Protein AF-A0A9X3PPE0-F1 (afdb_monomer)

Radius of gyration: 21.5 Å; Cα contacts (8 Å, |Δi|>4): 400; chains: 1; bounding box: 70×42×59 Å

pLDDT: mean 87.71, std 11.91, range [40.44, 98.19]

Secondary structure (DSSP, 8-state):
-HHHHH-SSHHHHHHHHHHHHHTTSEEEEE-TT-S-EEEEE-HHHHHHHHHHTTPPPPPHHHHHHHHHHHHH-TTHHHHHHHHHHHHHHHHHHHHHSSEEEEEEES-B-TTT--B-SEEEEEEETTS-EEEEEEEE--S-S-HHHHHHHHHHHHHHHHHTT-SSEEEEEEES-HHHHHHHHHHHHHHH--TT--S-PPP-EEEEEEEPPHHHHHT--GGGS--TTT---BEETT-SS-B-TTTHHHHHHHHHTPPP-----TTS--

Mean predicted aligned error: 6.46 Å

Sequence (266 aa):
MLEALFFPSAHAAAARLLTLYEMGILARWRNPTSRAYRYVLDWRGQYLHAMRTDEKPPTKANAAFKAQQQFLSAHRPHTEGINAFYCRLMRAARTRGDVEIDWVFEPYSAYSGMRSDANVTLTWTDGRRLHFWFEHDRGTETLQRLADKVKSYKTHVEYHHYEKAVLLIEVPTPGRLVNFLPLATEICDESHLRNTRLSKLTVAASAATEAERTFTRPETFPDLLDDQRWHVLGRELPVSFNELPAIAEEIANRPIVWDWDPEVDP

Structure (mmCIF, N/CA/C/O backbone):
data_AF-A0A9X3PPE0-F1
#
_entry.id   AF-A0A9X3PPE0-F1
#
loop_
_atom_site.group_PDB
_atom_site.id
_atom_site.type_symbol
_atom_site.label_atom_id
_atom_site.label_alt_id
_atom_site.label_comp_id
_atom_site.label_asym_id
_atom_site.label_entity_id
_atom_site.label_seq_id
_atom_site.pdbx_PDB_ins_code
_atom_site.Cartn_x
_atom_site.Cartn_y
_atom_site.Cartn_z
_atom_site.occupancy
_atom_site.B_iso_or_equiv
_atom_site.auth_seq_id
_atom_site.auth_comp_id
_atom_site.auth_asym_id
_atom_site.auth_atom_id
_atom_site.pdbx_PDB_model_num
ATOM 1 N N . MET A 1 1 ? -13.447 5.146 2.458 1.00 74.81 1 MET A N 1
ATOM 2 C CA . MET A 1 1 ? -12.494 4.019 2.350 1.00 74.81 1 MET A CA 1
ATOM 3 C C . MET A 1 1 ? -12.994 2.748 3.023 1.00 74.81 1 MET A C 1
ATOM 5 O O . MET A 1 1 ? -13.161 1.782 2.301 1.00 74.81 1 MET A O 1
ATOM 9 N N . LEU A 1 2 ? -13.334 2.728 4.325 1.00 77.31 2 LEU A N 1
ATOM 10 C CA . LEU A 1 2 ? -13.868 1.509 4.980 1.00 77.31 2 LEU A CA 1
ATOM 11 C C . LEU A 1 2 ? -15.092 0.896 4.277 1.00 77.31 2 LEU A C 1
ATOM 13 O O . LEU A 1 2 ? -15.224 -0.323 4.234 1.00 77.31 2 LEU A O 1
ATOM 17 N N . GLU A 1 3 ? -15.950 1.737 3.695 1.00 76.50 3 GLU A N 1
ATOM 18 C CA . GLU A 1 3 ? -17.038 1.320 2.803 1.00 76.50 3 GLU A CA 1
ATOM 19 C C . GLU A 1 3 ? -16.578 0.334 1.723 1.00 76.50 3 GLU A C 1
ATOM 21 O O . GLU A 1 3 ? -17.160 -0.736 1.577 1.00 76.50 3 GLU A O 1
ATOM 26 N N . ALA A 1 4 ? -15.512 0.684 1.002 1.00 67.31 4 ALA A N 1
ATOM 27 C CA . ALA A 1 4 ? -15.017 -0.072 -0.140 1.00 67.31 4 ALA A CA 1
ATOM 28 C C . ALA A 1 4 ? -14.519 -1.475 0.246 1.00 67.31 4 ALA A C 1
ATOM 30 O O . ALA A 1 4 ? -14.509 -2.364 -0.598 1.00 67.31 4 ALA A O 1
ATOM 31 N N . LEU A 1 5 ? -14.145 -1.671 1.515 1.00 75.06 5 LEU A N 1
ATOM 32 C CA . LEU A 1 5 ? -13.672 -2.946 2.044 1.00 75.06 5 LEU A CA 1
ATOM 33 C C . LEU A 1 5 ? -14.824 -3.858 2.467 1.00 75.06 5 LEU A C 1
ATOM 35 O O . LEU A 1 5 ? -14.995 -4.955 1.940 1.00 75.06 5 LEU A O 1
ATOM 39 N N . PHE A 1 6 ? -15.618 -3.405 3.434 1.00 78.25 6 PHE A N 1
ATOM 40 C CA . PHE A 1 6 ? -16.481 -4.297 4.215 1.00 78.25 6 PHE A CA 1
ATOM 41 C C . PHE A 1 6 ? -17.965 -4.152 3.905 1.00 78.25 6 PHE A C 1
ATOM 43 O O . PHE A 1 6 ? -18.780 -4.870 4.481 1.00 78.25 6 PHE A O 1
ATOM 50 N N . PHE A 1 7 ? -18.333 -3.211 3.033 1.00 80.88 7 PHE A N 1
ATOM 51 C CA . PHE A 1 7 ? -19.726 -2.834 2.863 1.00 80.88 7 PHE A CA 1
ATOM 52 C C . PHE A 1 7 ? -20.161 -2.855 1.396 1.00 80.88 7 PHE A C 1
ATOM 54 O O . PHE A 1 7 ? -19.348 -2.605 0.498 1.00 80.88 7 PHE A O 1
ATOM 61 N N . PRO A 1 8 ? -21.448 -3.158 1.146 1.00 75.62 8 PRO A N 1
ATOM 62 C CA . PRO A 1 8 ? -22.031 -3.096 -0.189 1.00 75.62 8 PRO A CA 1
ATOM 63 C C . PRO A 1 8 ? -22.371 -1.659 -0.613 1.00 75.62 8 PRO A C 1
ATOM 65 O O . PRO A 1 8 ? -22.538 -1.402 -1.798 1.00 75.62 8 PRO A O 1
ATOM 68 N N . SER A 1 9 ? -22.497 -0.721 0.337 1.00 80.56 9 SER A N 1
ATOM 69 C CA . SER A 1 9 ? -22.805 0.686 0.056 1.00 80.56 9 SER A CA 1
ATOM 70 C C . SER A 1 9 ? -22.368 1.632 1.178 1.00 80.56 9 SER A C 1
ATOM 72 O O . SER A 1 9 ? -22.238 1.227 2.340 1.00 80.56 9 SER A O 1
ATOM 74 N N . ALA A 1 10 ? -22.229 2.918 0.845 1.00 81.94 10 ALA A N 1
ATOM 75 C CA . ALA A 1 10 ? -21.914 3.996 1.784 1.00 81.94 10 ALA A CA 1
ATOM 76 C C . ALA A 1 10 ? -22.917 4.084 2.932 1.00 81.94 10 ALA A C 1
ATOM 78 O O . ALA A 1 10 ? -22.534 4.295 4.082 1.00 81.94 10 ALA A O 1
ATOM 79 N N . HIS A 1 11 ? -24.202 3.894 2.630 1.00 86.69 11 HIS A N 1
ATOM 80 C CA . HIS A 1 11 ? -25.260 3.942 3.631 1.00 86.69 11 HIS A CA 1
ATOM 81 C C . HIS A 1 11 ? -25.124 2.795 4.641 1.00 86.69 11 HIS A C 1
ATOM 83 O O . HIS A 1 11 ? -25.141 3.035 5.848 1.00 86.69 11 HIS A O 1
ATOM 89 N N . ALA A 1 12 ? -24.900 1.566 4.159 1.00 87.94 12 ALA A N 1
ATOM 90 C CA . ALA A 1 12 ? -24.673 0.407 5.021 1.00 87.94 12 ALA A CA 1
ATOM 91 C C . ALA A 1 12 ? -23.407 0.575 5.878 1.00 87.94 12 ALA A C 1
ATOM 93 O O . ALA A 1 12 ? -23.421 0.277 7.074 1.00 87.94 12 ALA A O 1
ATOM 94 N N . ALA A 1 13 ? -22.334 1.116 5.290 1.00 89.19 13 ALA A N 1
ATOM 95 C CA . ALA A 1 13 ? -21.106 1.437 6.010 1.00 89.19 13 ALA A CA 1
ATOM 96 C C . ALA A 1 13 ? -21.351 2.467 7.120 1.00 89.19 13 ALA A C 1
ATOM 98 O O . ALA A 1 13 ? -20.964 2.241 8.264 1.00 89.19 13 ALA A O 1
ATOM 99 N N . ALA A 1 14 ? -22.020 3.579 6.807 1.00 89.00 14 ALA A N 1
ATOM 100 C CA . ALA A 1 14 ? -22.306 4.641 7.766 1.00 89.00 14 ALA A CA 1
ATOM 101 C C . ALA A 1 14 ? -23.166 4.139 8.934 1.00 89.00 14 ALA A C 1
ATOM 103 O O . ALA A 1 14 ? -22.818 4.389 10.090 1.00 89.00 14 ALA A O 1
ATOM 104 N N . ALA A 1 15 ? -24.232 3.384 8.641 1.00 92.12 15 ALA A N 1
ATOM 105 C CA . ALA A 1 15 ? -25.095 2.787 9.655 1.00 92.12 15 ALA A CA 1
ATOM 106 C C . ALA A 1 15 ? -24.304 1.844 10.573 1.00 92.12 15 ALA A C 1
ATOM 108 O O . ALA A 1 15 ? -24.329 2.000 11.793 1.00 92.12 15 ALA A O 1
ATOM 109 N N . ARG A 1 16 ? -23.517 0.919 10.004 1.00 94.38 16 ARG A N 1
ATOM 110 C CA . ARG A 1 16 ? -22.725 -0.028 10.801 1.00 94.38 16 ARG A CA 1
ATOM 111 C C . ARG A 1 16 ? -21.648 0.662 11.633 1.00 94.38 16 ARG A C 1
ATOM 113 O O . ARG A 1 16 ? -21.461 0.299 12.792 1.00 94.38 16 ARG A O 1
ATOM 120 N N . LEU A 1 17 ? -20.937 1.635 11.067 1.00 94.12 17 LEU A N 1
ATOM 121 C CA . LEU A 1 17 ? -19.898 2.383 11.779 1.00 94.12 17 LEU A CA 1
ATOM 122 C C . LEU A 1 17 ? -20.483 3.216 12.923 1.00 94.12 17 LEU A C 1
ATOM 124 O O . LEU A 1 17 ? -19.841 3.331 13.966 1.00 94.12 17 LEU A O 1
ATOM 128 N N . LEU A 1 18 ? -21.691 3.765 12.755 1.00 94.81 18 LEU A N 1
ATOM 129 C CA . LEU A 1 18 ? -22.409 4.438 13.834 1.00 94.81 18 LEU A CA 1
ATOM 130 C C . LEU A 1 18 ? -22.765 3.455 14.952 1.00 94.81 18 LEU A C 1
ATOM 132 O O . LEU A 1 18 ? -22.417 3.719 16.097 1.00 94.81 18 LEU A O 1
ATOM 136 N N . THR A 1 19 ? -23.341 2.295 14.623 1.00 96.38 19 THR A N 1
ATOM 137 C CA . THR A 1 19 ? -23.651 1.257 15.620 1.00 96.38 19 THR A CA 1
ATOM 138 C C . THR A 1 19 ? -22.403 0.820 16.391 1.00 96.38 19 THR A C 1
ATOM 140 O O . THR A 1 19 ? -22.421 0.750 17.615 1.00 96.38 19 THR A O 1
ATOM 143 N N . LEU A 1 20 ? -21.288 0.553 15.703 1.00 96.44 20 LEU A N 1
ATOM 144 C CA . LEU A 1 20 ? -20.037 0.148 16.355 1.00 96.44 20 LEU A CA 1
ATOM 145 C C . LEU A 1 20 ? -19.457 1.254 17.251 1.00 96.44 20 LEU A C 1
ATOM 147 O O . LEU A 1 20 ? -18.878 0.960 18.298 1.00 96.44 20 LEU A O 1
ATOM 151 N N . TYR A 1 21 ? -19.621 2.516 16.857 1.00 96.62 21 TYR A N 1
ATOM 152 C CA . TYR A 1 21 ? -19.261 3.663 17.686 1.00 96.62 21 TYR A CA 1
ATOM 153 C C . TYR A 1 21 ? -20.147 3.763 18.938 1.00 96.62 21 TYR A C 1
ATOM 155 O O . TYR A 1 21 ? -19.626 3.860 20.045 1.00 96.62 21 TYR A O 1
ATOM 163 N N . GLU A 1 22 ? -21.470 3.658 18.797 1.00 96.88 22 GLU A N 1
ATOM 164 C CA . GLU A 1 22 ? -22.423 3.695 19.919 1.00 96.88 22 GLU A CA 1
ATOM 165 C C . GLU A 1 22 ? -22.224 2.525 20.894 1.00 96.88 22 GLU A C 1
ATOM 167 O O . GLU A 1 22 ? -22.386 2.672 22.105 1.00 96.88 22 GLU A O 1
ATOM 172 N N . MET A 1 23 ? -21.788 1.370 20.389 1.00 97.44 23 MET A N 1
ATOM 173 C CA . MET A 1 23 ? -21.406 0.222 21.210 1.00 97.44 23 MET A CA 1
ATOM 174 C C . MET A 1 23 ? -20.068 0.407 21.947 1.00 97.44 23 MET A C 1
ATOM 176 O O . MET A 1 23 ? -19.710 -0.462 22.746 1.00 97.44 23 MET A O 1
ATOM 180 N N . GLY A 1 24 ? -19.316 1.485 21.701 1.00 96.31 24 GLY A N 1
ATOM 181 C CA . GLY A 1 24 ? -17.980 1.719 22.268 1.00 96.31 24 GLY A CA 1
ATOM 182 C C . GLY A 1 24 ? -16.909 0.769 21.724 1.00 96.31 24 GLY A C 1
ATOM 183 O O . GLY A 1 24 ? -15.904 0.520 22.392 1.00 96.31 24 GLY A O 1
ATOM 184 N N . ILE A 1 25 ? -17.150 0.173 20.549 1.00 97.69 25 ILE A N 1
ATOM 185 C CA . ILE A 1 25 ? -16.177 -0.664 19.831 1.00 97.69 25 ILE A CA 1
ATOM 186 C C . ILE A 1 25 ? -15.217 0.221 19.040 1.00 97.69 25 ILE A C 1
ATOM 188 O O . ILE A 1 25 ? -14.017 -0.044 19.007 1.00 97.69 25 ILE A O 1
ATOM 192 N N . LEU A 1 26 ? -15.743 1.277 18.419 1.00 97.25 26 LEU A N 1
ATOM 193 C CA . LEU A 1 26 ? -14.963 2.250 17.665 1.00 97.25 26 LEU A CA 1
ATOM 194 C C . LEU A 1 26 ? -14.977 3.606 18.354 1.00 97.25 26 LEU A C 1
ATOM 196 O O . LEU A 1 26 ? -16.016 4.061 18.817 1.00 97.25 26 LEU A O 1
ATOM 200 N N . ALA A 1 27 ? -13.838 4.285 18.334 1.00 96.06 27 ALA A N 1
ATOM 201 C CA . ALA A 1 27 ? -13.744 5.704 18.617 1.00 96.06 27 ALA A CA 1
ATOM 202 C C . ALA A 1 27 ? -13.731 6.418 17.272 1.00 96.06 27 ALA A C 1
ATOM 204 O O . ALA A 1 27 ? -13.196 5.896 16.289 1.00 96.06 27 ALA A O 1
ATOM 205 N N . ARG A 1 28 ? -14.301 7.623 17.215 1.00 94.25 28 ARG A N 1
ATOM 206 C CA . ARG A 1 28 ? -14.266 8.435 15.999 1.00 94.25 28 ARG A CA 1
ATOM 207 C C . ARG A 1 28 ? -13.759 9.835 16.270 1.00 94.25 28 ARG A C 1
ATOM 209 O O . ARG A 1 28 ? -14.114 10.450 17.271 1.00 94.25 28 ARG A O 1
ATOM 216 N N . TRP A 1 29 ? -12.998 10.355 15.324 1.00 91.00 29 TRP A N 1
ATOM 217 C CA . TRP A 1 29 ? -12.532 11.734 15.327 1.00 91.00 29 TRP A CA 1
ATOM 218 C C . TRP A 1 29 ? -12.715 12.349 13.947 1.00 91.00 29 TRP A C 1
ATOM 220 O O . TRP A 1 29 ? -12.662 11.664 12.923 1.00 91.00 29 TRP A O 1
ATOM 230 N N . ARG A 1 30 ? -12.934 13.660 13.911 1.00 86.44 30 ARG A N 1
ATOM 231 C CA . ARG A 1 30 ? -13.063 14.420 12.673 1.00 86.44 30 ARG A CA 1
ATOM 232 C C . ARG A 1 30 ? -12.162 15.640 12.752 1.00 86.44 30 ARG A C 1
ATOM 234 O O . ARG A 1 30 ? -12.305 16.451 13.662 1.00 86.44 30 ARG A O 1
ATOM 241 N N . ASN A 1 31 ? -11.267 15.768 11.778 1.00 78.31 31 ASN A N 1
ATOM 242 C CA . ASN A 1 31 ? -10.484 16.983 11.596 1.00 78.31 31 ASN A CA 1
ATOM 243 C C . ASN A 1 31 ? -11.439 18.141 11.259 1.00 78.31 31 ASN A C 1
ATOM 245 O O . ASN A 1 31 ? -12.263 17.953 10.365 1.00 78.31 31 ASN A O 1
ATOM 249 N N . PRO A 1 32 ? -11.331 19.323 11.891 1.00 77.94 32 PRO A N 1
ATOM 250 C CA . PRO A 1 32 ? -12.104 20.502 11.500 1.00 77.94 32 PRO A CA 1
ATOM 251 C C . PRO A 1 32 ? -12.081 20.812 9.995 1.00 77.94 32 PRO A C 1
ATOM 253 O O . PRO A 1 32 ? -13.085 21.260 9.450 1.00 77.94 32 PRO A O 1
ATOM 256 N N . THR A 1 33 ? -10.973 20.523 9.304 1.00 76.12 33 THR A N 1
ATOM 257 C CA . THR A 1 33 ? -10.820 20.791 7.863 1.00 76.12 33 THR A CA 1
ATOM 258 C C . THR A 1 33 ? -11.330 19.669 6.954 1.00 76.12 33 THR A C 1
ATOM 260 O O . THR A 1 33 ? -11.357 19.827 5.737 1.00 76.12 33 THR A O 1
ATOM 263 N N . SER A 1 34 ? -11.748 18.525 7.508 1.00 74.19 34 SER A N 1
ATOM 264 C CA . SER A 1 34 ? -12.184 17.355 6.741 1.00 74.19 34 SER A CA 1
ATOM 265 C C . SER A 1 34 ? -13.590 16.930 7.143 1.00 74.19 34 SER A C 1
ATOM 267 O O . SER A 1 34 ? -13.904 16.765 8.319 1.00 74.19 34 SER A O 1
ATOM 269 N N . ARG A 1 35 ? -14.447 16.661 6.155 1.00 75.69 35 ARG A N 1
ATOM 270 C CA . ARG A 1 35 ? -15.804 16.153 6.413 1.00 75.69 35 ARG A CA 1
ATOM 271 C C . ARG A 1 35 ? -15.834 14.665 6.794 1.00 75.69 35 ARG A C 1
ATOM 273 O O . ARG A 1 35 ? -16.870 14.192 7.251 1.00 75.69 35 ARG A O 1
ATOM 280 N N . ALA A 1 36 ? -14.720 13.942 6.653 1.00 80.75 36 ALA A N 1
ATOM 281 C CA . ALA A 1 36 ? -14.646 12.505 6.905 1.00 80.75 36 ALA A CA 1
ATOM 282 C C . ALA A 1 36 ? -14.302 12.175 8.368 1.00 80.75 36 ALA A C 1
ATOM 284 O O . ALA A 1 36 ? -13.325 12.686 8.930 1.00 80.75 36 ALA A O 1
ATOM 285 N N . TYR A 1 37 ? -15.081 11.267 8.964 1.00 88.75 37 TYR A N 1
ATOM 286 C CA . TYR A 1 37 ? -14.725 10.630 10.230 1.00 88.75 37 TYR A CA 1
ATOM 287 C C . TYR A 1 37 ? -13.587 9.630 10.027 1.00 88.75 37 TYR A C 1
ATOM 289 O O . TYR A 1 37 ? -13.561 8.876 9.055 1.00 88.75 37 TYR A O 1
ATOM 297 N N . ARG A 1 38 ? -12.671 9.607 10.989 1.00 88.62 38 ARG A N 1
ATOM 298 C CA . ARG A 1 38 ? -11.656 8.569 11.163 1.00 88.62 38 ARG A CA 1
ATOM 299 C C . ARG A 1 38 ? -12.080 7.688 12.311 1.00 88.62 38 ARG A C 1
ATOM 301 O O . ARG A 1 38 ? -12.586 8.207 13.304 1.00 88.62 38 ARG A O 1
ATOM 308 N N . TYR A 1 39 ? -11.847 6.394 12.169 1.00 92.69 39 TYR A N 1
ATOM 309 C CA . TYR A 1 39 ? -12.235 5.398 13.152 1.00 92.69 39 TYR A CA 1
ATOM 310 C C . TYR A 1 39 ? -11.003 4.637 13.621 1.00 92.69 39 TYR A C 1
ATOM 312 O O . TYR A 1 39 ? -10.163 4.263 12.806 1.00 92.69 39 TYR A O 1
ATOM 320 N N . VAL A 1 40 ? -10.923 4.407 14.925 1.00 94.31 40 VAL A N 1
ATOM 321 C CA . VAL A 1 40 ? -9.948 3.515 15.565 1.00 94.31 40 VAL A CA 1
ATOM 322 C C . VAL A 1 40 ? -10.679 2.636 16.573 1.00 94.31 40 VAL A C 1
ATOM 324 O O . VAL A 1 40 ? -11.836 2.911 16.893 1.00 94.31 40 VAL A O 1
ATOM 327 N N . LEU A 1 41 ? -10.039 1.584 17.083 1.00 96.25 41 LEU A N 1
ATOM 328 C CA . LEU A 1 41 ? -10.634 0.783 18.153 1.00 96.25 41 LEU A CA 1
ATOM 329 C C . LEU A 1 41 ? -10.747 1.625 19.432 1.00 96.25 41 LEU A C 1
ATOM 331 O O . LEU A 1 41 ? -9.749 2.143 19.933 1.00 96.25 41 LEU A O 1
ATOM 335 N N . ASP A 1 42 ? -11.956 1.732 19.977 1.00 97.00 42 ASP A N 1
ATOM 336 C CA . ASP A 1 42 ? -12.173 2.228 21.340 1.00 97.00 42 ASP A CA 1
ATOM 337 C C . ASP A 1 42 ? -11.943 1.091 22.346 1.00 97.00 42 ASP A C 1
ATOM 339 O O . ASP A 1 42 ? -11.651 -0.044 21.964 1.00 97.00 42 ASP A O 1
ATOM 343 N N . TRP A 1 43 ? -12.066 1.370 23.641 1.00 97.81 43 TRP A N 1
ATOM 344 C CA . TRP A 1 43 ? -11.752 0.434 24.712 1.00 97.81 43 TRP A CA 1
ATOM 345 C C . TRP A 1 43 ? -12.359 -0.958 24.524 1.00 97.81 43 TRP A C 1
ATOM 347 O O . TRP A 1 43 ? -11.618 -1.933 24.633 1.00 97.81 43 TRP A O 1
ATOM 357 N N . ARG A 1 44 ? -13.656 -1.092 24.204 1.00 97.88 44 ARG A N 1
ATOM 358 C CA . ARG A 1 44 ? -14.248 -2.432 24.020 1.00 97.88 44 ARG A CA 1
ATOM 359 C C . ARG A 1 44 ? -13.697 -3.126 22.777 1.00 97.88 44 ARG A C 1
ATOM 361 O O . ARG A 1 44 ? -13.487 -4.332 22.811 1.00 97.88 44 ARG A O 1
ATOM 368 N N . GLY A 1 45 ? -13.425 -2.380 21.708 1.00 97.62 45 GLY A N 1
ATOM 369 C CA . GLY A 1 45 ? -12.794 -2.920 20.505 1.00 97.62 45 GLY A CA 1
ATOM 370 C C . GLY A 1 45 ? -11.375 -3.419 20.773 1.00 97.62 45 GLY A C 1
ATOM 371 O O . GLY A 1 45 ? -11.040 -4.540 20.402 1.00 97.62 45 GLY A O 1
ATOM 372 N N . GLN A 1 46 ? -10.565 -2.629 21.483 1.00 97.81 46 GLN A N 1
ATOM 373 C CA . GLN A 1 46 ? -9.211 -3.020 21.892 1.00 97.81 46 GLN A CA 1
ATOM 374 C C . GL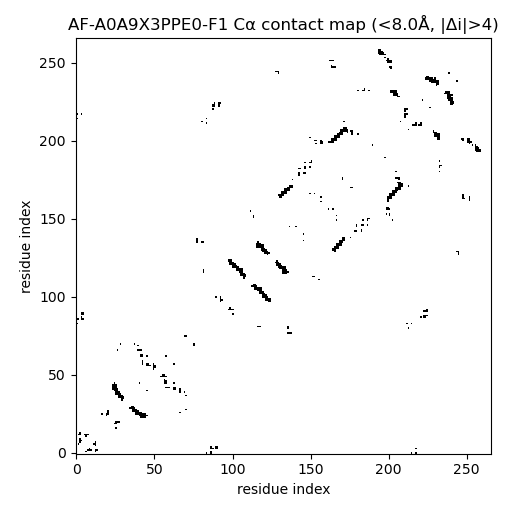N A 1 46 ? -9.234 -4.213 22.855 1.00 97.81 46 GLN A C 1
ATOM 376 O O . GLN A 1 46 ? -8.393 -5.099 22.757 1.00 97.81 46 GLN A O 1
ATOM 381 N N . TYR A 1 47 ? -10.213 -4.258 23.762 1.00 97.69 47 TYR A N 1
ATOM 382 C CA . TYR A 1 47 ? -10.409 -5.366 24.694 1.00 97.69 47 TYR A CA 1
ATOM 383 C C . TYR A 1 47 ? -10.720 -6.676 23.959 1.00 97.69 47 TYR A C 1
ATOM 385 O O . TYR A 1 47 ? -10.057 -7.681 24.195 1.00 97.69 47 TYR A O 1
ATOM 393 N N . LEU A 1 48 ? -11.683 -6.658 23.029 1.00 97.06 48 LEU A N 1
ATOM 394 C CA . LEU A 1 48 ? -12.032 -7.827 22.215 1.00 97.06 48 LEU A CA 1
ATOM 395 C C . LEU A 1 48 ? -10.876 -8.277 21.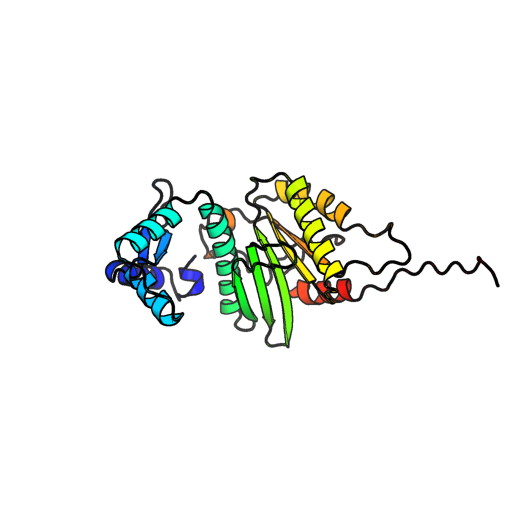317 1.00 97.06 48 LEU A C 1
ATOM 397 O O . LEU A 1 48 ? -10.676 -9.475 21.143 1.00 97.06 48 LEU A O 1
ATOM 401 N N . HIS A 1 49 ? -10.121 -7.331 20.752 1.00 95.31 49 HIS A N 1
ATOM 402 C CA . HIS A 1 49 ? -8.945 -7.653 19.948 1.00 95.31 49 HIS A CA 1
ATOM 403 C C . HIS A 1 49 ? -7.886 -8.381 20.780 1.00 95.31 49 HIS A C 1
ATOM 405 O O . HIS A 1 49 ? -7.471 -9.460 20.378 1.00 95.31 49 HIS A O 1
ATOM 411 N N . ALA A 1 50 ? -7.548 -7.855 21.963 1.00 96.06 50 ALA A N 1
ATOM 412 C CA . ALA A 1 50 ? -6.587 -8.484 22.868 1.00 96.06 50 ALA A CA 1
ATOM 413 C C . ALA A 1 50 ? -7.023 -9.898 23.283 1.00 96.06 50 ALA A C 1
ATOM 415 O O . ALA A 1 50 ? -6.224 -10.822 23.252 1.00 96.06 50 ALA A O 1
ATOM 416 N N . MET A 1 51 ? -8.311 -10.101 23.586 1.00 95.69 51 MET A N 1
ATOM 417 C CA . MET A 1 51 ? -8.829 -11.444 23.880 1.00 95.69 51 MET A CA 1
ATOM 418 C C . MET A 1 51 ? -8.714 -12.409 22.696 1.00 95.69 51 MET A C 1
ATOM 420 O O . MET A 1 51 ? -8.523 -13.598 22.905 1.00 95.69 51 MET A O 1
ATOM 424 N N . ARG A 1 52 ? -8.866 -11.922 21.459 1.00 95.12 52 ARG A N 1
ATOM 425 C CA . ARG A 1 52 ? -8.743 -12.752 20.253 1.00 95.12 52 ARG A CA 1
ATOM 426 C C . ARG A 1 52 ? -7.291 -13.139 19.958 1.00 95.12 52 ARG A C 1
ATOM 428 O O . ARG A 1 52 ? -7.076 -14.149 19.296 1.00 95.12 52 ARG A O 1
ATOM 435 N N . THR A 1 53 ? -6.329 -12.327 20.385 1.00 92.94 53 THR A N 1
ATOM 436 C CA . THR A 1 53 ? -4.891 -12.542 20.164 1.00 92.94 53 THR A CA 1
ATOM 437 C C . THR A 1 53 ? -4.168 -13.080 21.401 1.00 92.94 53 THR A C 1
ATOM 439 O O . THR A 1 53 ? -2.942 -13.066 21.431 1.00 92.94 53 THR A O 1
ATOM 442 N N . ASP A 1 54 ? -4.910 -13.544 22.415 1.00 95.06 54 ASP A N 1
ATOM 443 C CA . ASP A 1 54 ? -4.383 -14.031 23.699 1.00 95.06 54 ASP A CA 1
ATOM 444 C C . ASP A 1 54 ? -3.467 -13.021 24.429 1.00 95.06 54 ASP A C 1
ATOM 446 O O . ASP A 1 54 ? -2.575 -13.375 25.202 1.00 95.06 54 ASP A O 1
ATOM 450 N N . GLU A 1 55 ? -3.717 -11.725 24.230 1.00 95.31 55 GLU A N 1
ATOM 451 C CA . GLU A 1 55 ? -3.028 -10.625 24.900 1.00 95.31 55 GLU A CA 1
ATOM 452 C C . GLU A 1 55 ? -3.803 -10.114 26.124 1.00 95.31 55 GLU A C 1
ATOM 454 O O . GLU A 1 55 ? -5.031 -10.187 26.217 1.00 95.31 55 GLU A O 1
ATOM 459 N N . LYS A 1 56 ? -3.090 -9.499 27.078 1.00 95.81 56 LYS A N 1
ATOM 460 C CA . LYS A 1 56 ? -3.716 -8.860 28.244 1.00 95.81 56 LYS A CA 1
ATOM 461 C C . LYS A 1 56 ? -4.565 -7.654 27.804 1.00 95.81 56 LYS A C 1
ATOM 463 O O . LYS A 1 56 ? -4.000 -6.682 27.291 1.00 95.81 56 LYS A O 1
ATOM 468 N N . PRO A 1 57 ? -5.880 -7.621 28.096 1.00 96.69 57 PRO A N 1
ATOM 469 C CA . PRO A 1 57 ? -6.707 -6.494 27.691 1.00 96.69 57 PRO A CA 1
ATOM 470 C C . PRO A 1 57 ? -6.298 -5.174 28.371 1.00 96.69 57 PRO A C 1
ATOM 472 O O . PRO A 1 57 ? -5.944 -5.166 29.558 1.00 96.69 57 PRO A O 1
ATOM 475 N N . PRO A 1 58 ? -6.370 -4.031 27.662 1.00 96.94 58 PRO A N 1
ATOM 476 C CA . PRO A 1 58 ? -6.002 -2.740 28.227 1.00 96.94 58 PRO A CA 1
ATOM 477 C C . PRO A 1 58 ? -7.048 -2.227 29.224 1.00 96.94 58 PRO A C 1
ATOM 479 O O . PRO A 1 58 ? -8.243 -2.534 29.154 1.00 96.94 58 PRO A O 1
ATOM 482 N N . THR A 1 59 ? -6.609 -1.351 30.129 1.00 97.75 59 THR A N 1
ATOM 483 C CA . THR A 1 59 ? -7.526 -0.543 30.941 1.00 97.75 59 THR A CA 1
ATOM 484 C C . THR A 1 59 ? -8.257 0.479 30.064 1.00 97.75 59 THR A C 1
ATOM 486 O O . THR A 1 59 ? -7.766 0.871 29.003 1.00 97.75 59 THR A O 1
ATOM 489 N N . LYS A 1 60 ? -9.413 0.971 30.532 1.00 96.75 60 LYS A N 1
ATOM 490 C CA . LYS A 1 60 ? -10.168 2.042 29.854 1.00 96.75 60 LYS A CA 1
ATOM 491 C C . LYS A 1 60 ? -9.310 3.278 29.572 1.00 96.75 60 LYS A C 1
ATOM 493 O O . LYS A 1 60 ? -9.319 3.781 28.455 1.00 96.75 60 LYS A O 1
ATOM 498 N N . ALA A 1 61 ? -8.552 3.734 30.571 1.00 97.31 61 ALA A N 1
ATOM 499 C CA . ALA A 1 61 ? -7.698 4.914 30.452 1.00 97.31 61 ALA A CA 1
ATOM 500 C C . ALA A 1 61 ? -6.598 4.722 29.395 1.00 97.31 61 ALA A C 1
ATOM 502 O O . ALA A 1 61 ? -6.424 5.575 28.527 1.00 97.31 61 ALA A O 1
ATOM 503 N N . ASN A 1 62 ? -5.916 3.571 29.410 1.00 96.94 62 ASN A N 1
ATOM 504 C CA . ASN A 1 62 ? -4.864 3.276 28.435 1.00 96.94 62 ASN A CA 1
ATOM 505 C C . ASN A 1 62 ? -5.427 3.167 27.015 1.00 96.94 62 ASN A C 1
ATOM 507 O O . ASN A 1 62 ? -4.807 3.653 26.072 1.00 96.94 62 ASN A O 1
ATOM 511 N N . ALA A 1 63 ? -6.604 2.559 26.855 1.00 96.75 63 ALA A N 1
ATOM 512 C CA . ALA A 1 63 ? -7.248 2.442 25.554 1.00 96.75 63 ALA A CA 1
ATOM 513 C C . ALA A 1 63 ? -7.672 3.806 24.985 1.00 96.75 63 ALA A C 1
ATOM 515 O O . ALA A 1 63 ? -7.410 4.082 23.813 1.00 96.75 63 ALA A O 1
ATOM 516 N N . ALA A 1 64 ? -8.258 4.674 25.818 1.00 94.81 64 ALA A N 1
ATOM 517 C CA . ALA A 1 64 ? -8.628 6.033 25.428 1.00 94.81 64 ALA A CA 1
ATOM 518 C C . ALA A 1 64 ? -7.399 6.865 25.025 1.00 94.81 64 ALA A C 1
ATOM 520 O O . ALA A 1 64 ? -7.417 7.531 23.989 1.00 94.81 64 ALA A O 1
ATOM 521 N N . PHE A 1 65 ? -6.308 6.771 25.795 1.00 96.00 65 PHE A N 1
ATOM 522 C CA . PHE A 1 65 ? -5.042 7.427 25.467 1.00 96.00 65 PHE A CA 1
ATOM 523 C C . PHE A 1 65 ? -4.470 6.933 24.129 1.00 96.00 65 PHE A C 1
ATOM 525 O O . PHE A 1 65 ? -4.133 7.748 23.272 1.00 96.00 65 PHE A O 1
ATOM 532 N N . LYS A 1 66 ? -4.437 5.611 23.896 1.00 94.38 66 LYS A N 1
ATOM 533 C CA . LYS A 1 66 ? -3.996 5.028 22.614 1.00 94.38 66 LYS A CA 1
ATOM 534 C C . LYS A 1 66 ? -4.836 5.524 21.431 1.00 94.38 66 LYS A C 1
ATOM 536 O O . LYS A 1 66 ? -4.275 5.904 20.406 1.00 94.38 66 LYS A O 1
ATOM 541 N N . ALA A 1 67 ? -6.162 5.571 21.575 1.00 93.56 67 ALA A N 1
ATOM 542 C CA . ALA A 1 67 ? -7.049 6.074 20.526 1.00 93.56 67 ALA A CA 1
ATOM 543 C C . ALA A 1 67 ? -6.766 7.554 20.199 1.00 93.56 67 ALA A C 1
ATOM 545 O O . ALA A 1 67 ? -6.653 7.929 19.031 1.00 93.56 67 ALA A O 1
ATOM 546 N N . GLN A 1 68 ? -6.577 8.398 21.221 1.00 92.88 68 GLN A N 1
ATOM 547 C CA . GLN A 1 68 ? -6.192 9.803 21.036 1.00 92.88 68 GLN A CA 1
ATOM 548 C C . GLN A 1 68 ? -4.824 9.943 20.360 1.00 92.88 68 GLN A C 1
ATOM 550 O O . GLN A 1 68 ? -4.677 10.744 19.435 1.00 92.88 68 GLN A O 1
ATOM 555 N N . GLN A 1 69 ? -3.843 9.135 20.766 1.00 93.38 69 GLN A N 1
ATOM 556 C CA . GLN A 1 69 ? -2.512 9.123 20.163 1.00 93.38 69 GLN A CA 1
ATOM 557 C C . GLN A 1 69 ? -2.574 8.788 18.667 1.00 93.38 69 GLN A C 1
ATOM 559 O O . GLN A 1 69 ? -1.893 9.429 17.869 1.00 93.38 69 GLN A O 1
ATOM 564 N N . GLN A 1 70 ? -3.426 7.843 18.259 1.00 91.56 70 GLN A N 1
ATOM 565 C CA . GLN A 1 70 ? -3.625 7.516 16.845 1.00 91.56 70 GLN A CA 1
ATOM 566 C C . GLN A 1 70 ? -4.233 8.684 16.057 1.00 91.56 70 GLN A C 1
ATOM 568 O O . GLN A 1 70 ? -3.777 8.986 14.954 1.00 91.56 70 GLN A O 1
ATOM 573 N N . PHE A 1 71 ? -5.217 9.390 16.622 1.00 89.94 71 PHE A N 1
ATOM 574 C CA . PHE A 1 71 ? -5.809 10.558 15.962 1.00 89.94 71 PHE A CA 1
ATOM 575 C C . PHE A 1 71 ? -4.832 11.731 15.815 1.00 89.94 71 PHE A C 1
ATOM 577 O O . PHE A 1 71 ? -4.859 12.430 14.799 1.00 89.94 71 PHE A O 1
ATOM 584 N N . LEU A 1 72 ? -3.962 11.933 16.806 1.00 90.25 72 LEU A N 1
ATOM 585 C CA . LEU A 1 72 ? -3.024 13.058 16.867 1.00 90.25 72 LEU A CA 1
ATOM 586 C C . LEU A 1 72 ? -1.632 12.740 16.300 1.00 90.25 72 LEU A C 1
ATOM 588 O O . LEU A 1 72 ? -0.782 13.626 16.237 1.00 90.25 72 LEU A O 1
ATOM 592 N N . SER A 1 73 ? -1.385 11.503 15.869 1.00 90.62 73 SER A N 1
ATOM 593 C CA . SER A 1 73 ? -0.083 11.088 15.346 1.00 90.62 73 SER A CA 1
ATOM 594 C C . SER A 1 73 ? 0.323 11.886 14.101 1.00 90.62 73 SER A C 1
ATOM 596 O O . SER A 1 73 ? -0.430 11.983 13.131 1.00 90.62 73 SER A O 1
ATOM 598 N N . ALA A 1 74 ? 1.565 12.376 14.072 1.00 88.56 74 ALA A N 1
ATOM 599 C CA . ALA A 1 74 ? 2.167 12.986 12.881 1.00 88.56 74 ALA A CA 1
ATOM 600 C C . ALA A 1 74 ? 2.381 11.978 11.728 1.00 88.56 74 ALA A C 1
ATOM 602 O O . ALA A 1 74 ? 2.482 12.360 10.557 1.00 88.56 74 ALA A O 1
ATOM 603 N N . HIS A 1 75 ? 2.412 10.679 12.047 1.00 88.06 75 HIS A N 1
ATOM 604 C CA . HIS A 1 75 ? 2.480 9.594 11.065 1.00 88.06 75 HIS A CA 1
ATOM 605 C C . HIS A 1 75 ? 1.099 9.229 10.503 1.00 88.06 75 HIS A C 1
ATOM 607 O O . HIS A 1 75 ? 1.021 8.530 9.501 1.00 88.06 75 HIS A O 1
ATOM 613 N N . ARG A 1 76 ? 0.001 9.757 11.063 1.00 88.25 76 ARG A N 1
ATOM 614 C CA . ARG A 1 76 ? -1.365 9.444 10.615 1.00 88.25 76 ARG A CA 1
ATOM 615 C C . ARG A 1 76 ? -1.581 9.624 9.106 1.00 88.25 76 ARG A C 1
ATOM 617 O O . ARG A 1 76 ? -2.153 8.714 8.519 1.00 88.25 76 ARG A O 1
ATOM 624 N N . PRO A 1 77 ? -1.147 10.720 8.446 1.00 86.56 77 PRO A N 1
ATOM 625 C CA . PRO A 1 77 ? -1.338 10.853 6.999 1.00 86.56 77 PRO A CA 1
ATOM 626 C C . PRO A 1 77 ? -0.647 9.747 6.189 1.00 86.56 77 PRO A C 1
ATOM 628 O O . PRO A 1 77 ? -1.155 9.363 5.146 1.00 86.56 77 PRO A O 1
ATOM 631 N N . HIS A 1 78 ? 0.481 9.223 6.685 1.00 89.44 78 HIS A N 1
ATOM 632 C CA . HIS A 1 78 ? 1.207 8.107 6.063 1.00 89.44 78 HIS A CA 1
ATOM 633 C C . HIS A 1 78 ? 0.388 6.824 6.143 1.00 89.44 78 HIS A C 1
ATOM 635 O O . HIS A 1 78 ? 0.064 6.218 5.128 1.00 89.44 78 HIS A O 1
ATOM 641 N N . THR A 1 79 ? -0.060 6.486 7.353 1.00 88.94 79 THR A N 1
ATOM 642 C CA . THR A 1 79 ? -0.918 5.325 7.600 1.00 88.94 79 THR A CA 1
ATOM 643 C C . THR A 1 79 ? -2.251 5.423 6.848 1.00 88.94 79 THR A C 1
ATOM 645 O O . THR A 1 79 ? -2.744 4.425 6.334 1.00 88.94 79 THR A O 1
ATOM 648 N N . GLU A 1 80 ? -2.849 6.618 6.750 1.00 87.38 80 GLU A N 1
ATOM 649 C CA . GLU A 1 80 ? -4.056 6.858 5.945 1.00 87.38 80 GLU A CA 1
ATOM 650 C C . GLU A 1 80 ? -3.803 6.578 4.450 1.00 87.38 80 GLU A C 1
ATOM 652 O O . GLU A 1 80 ? -4.650 5.948 3.817 1.00 87.38 80 GLU A O 1
ATOM 657 N N . GLY A 1 81 ? -2.643 6.972 3.911 1.00 88.88 81 GLY A N 1
ATOM 658 C CA . GLY A 1 81 ? -2.232 6.689 2.530 1.00 88.88 81 GLY A CA 1
ATOM 659 C C . GLY A 1 81 ? -2.081 5.197 2.235 1.00 88.88 81 GLY A C 1
ATOM 660 O O . GLY A 1 81 ? -2.713 4.690 1.305 1.00 88.88 81 GLY A O 1
ATOM 661 N N . ILE A 1 82 ? -1.355 4.470 3.088 1.00 91.38 82 ILE A N 1
ATOM 662 C CA . ILE A 1 82 ? -1.182 3.010 2.973 1.00 91.38 82 ILE A CA 1
ATOM 663 C C . ILE A 1 82 ? -2.537 2.296 3.057 1.00 91.38 82 ILE A C 1
ATOM 665 O O . ILE A 1 82 ? -2.881 1.479 2.203 1.00 91.38 82 ILE A O 1
ATOM 669 N N . ASN A 1 83 ? -3.359 2.650 4.051 1.00 88.50 83 ASN A N 1
ATOM 670 C CA . ASN A 1 83 ? -4.692 2.070 4.214 1.00 88.50 83 ASN A CA 1
ATOM 671 C C . ASN A 1 83 ? -5.586 2.344 3.008 1.00 88.50 83 ASN A C 1
ATOM 673 O O . ASN A 1 83 ? -6.417 1.512 2.644 1.00 88.50 83 ASN A O 1
ATOM 677 N N . ALA A 1 84 ? -5.453 3.514 2.391 1.00 86.94 84 ALA A N 1
ATOM 678 C CA . ALA A 1 84 ? -6.221 3.833 1.211 1.00 86.94 84 ALA A CA 1
ATOM 679 C C . ALA A 1 84 ? -5.781 3.020 -0.001 1.00 86.94 84 ALA A C 1
ATOM 681 O O . ALA A 1 84 ? -6.657 2.557 -0.727 1.00 86.94 84 ALA A O 1
ATOM 682 N N . PHE A 1 85 ? -4.477 2.814 -0.197 1.00 90.94 85 PHE A N 1
ATOM 683 C CA . PHE A 1 85 ? -3.969 1.906 -1.223 1.00 90.94 85 PHE A CA 1
ATOM 684 C C . PHE A 1 85 ? -4.540 0.496 -1.032 1.00 90.94 85 PHE A C 1
ATOM 686 O O . PHE A 1 85 ? -5.176 -0.037 -1.942 1.00 90.94 85 PHE A O 1
ATOM 693 N N . TYR A 1 86 ? -4.444 -0.047 0.186 1.00 90.69 86 TYR A N 1
ATOM 694 C CA . TYR A 1 86 ? -5.037 -1.340 0.540 1.00 90.69 86 TYR A CA 1
ATOM 695 C C . TYR A 1 86 ? -6.535 -1.405 0.210 1.00 90.69 86 TYR A C 1
ATOM 697 O O . TYR A 1 86 ? -7.000 -2.337 -0.442 1.00 90.69 86 TYR A O 1
ATOM 705 N N . CYS A 1 87 ? -7.305 -0.385 0.600 1.00 87.88 87 CYS A N 1
ATOM 706 C CA . CYS A 1 87 ? -8.739 -0.323 0.315 1.00 87.88 87 CYS A CA 1
ATOM 707 C C . CYS A 1 87 ? -9.058 -0.338 -1.185 1.00 87.88 87 CYS A C 1
ATOM 709 O O . CYS A 1 87 ? -10.065 -0.924 -1.580 1.00 87.88 87 CYS A O 1
ATOM 711 N N . ARG A 1 88 ? -8.244 0.330 -2.012 1.00 89.25 88 ARG A N 1
ATOM 712 C CA . ARG A 1 88 ? -8.420 0.333 -3.471 1.00 89.25 88 ARG A CA 1
ATOM 713 C C . ARG A 1 88 ? -8.126 -1.047 -4.052 1.00 89.25 88 ARG A C 1
ATOM 715 O O . ARG A 1 88 ? -8.933 -1.548 -4.827 1.00 89.25 88 ARG A O 1
ATOM 722 N N . LEU A 1 89 ? -7.039 -1.676 -3.611 1.00 91.25 89 LEU A N 1
ATOM 723 C CA . LEU A 1 89 ? -6.628 -3.001 -4.072 1.00 91.25 89 LEU A CA 1
ATOM 724 C C . LEU A 1 89 ? -7.671 -4.067 -3.713 1.00 91.25 89 LEU A C 1
ATOM 726 O O . LEU A 1 89 ? -8.127 -4.814 -4.572 1.00 91.25 89 LEU A O 1
ATOM 730 N N . MET A 1 90 ? -8.141 -4.062 -2.465 1.00 89.00 90 MET A N 1
ATOM 731 C CA . MET A 1 90 ? -9.218 -4.940 -1.998 1.00 89.00 90 MET A CA 1
ATOM 732 C C . MET A 1 90 ? -10.528 -4.731 -2.750 1.00 89.00 90 MET A C 1
ATOM 734 O O . MET A 1 90 ? -11.229 -5.695 -3.051 1.00 89.00 90 MET A O 1
ATOM 738 N N . ARG A 1 91 ? -10.874 -3.480 -3.072 1.00 86.56 91 ARG A N 1
ATOM 739 C CA . ARG A 1 91 ? -12.062 -3.198 -3.878 1.00 86.56 91 ARG A CA 1
ATOM 740 C C . ARG A 1 91 ? -11.927 -3.778 -5.284 1.00 86.56 91 ARG A C 1
ATOM 742 O O . ARG A 1 91 ? -12.896 -4.372 -5.755 1.00 86.56 91 ARG A O 1
ATOM 749 N N . ALA A 1 92 ? -10.778 -3.595 -5.932 1.00 89.00 92 ALA A N 1
ATOM 750 C CA . ALA A 1 92 ? -10.503 -4.134 -7.261 1.00 89.00 92 ALA A CA 1
ATOM 751 C C . ALA A 1 92 ? -10.637 -5.666 -7.270 1.00 89.00 92 ALA A C 1
ATOM 753 O O . ALA A 1 92 ? -11.470 -6.211 -7.993 1.00 89.00 92 ALA A O 1
ATOM 754 N N . ALA A 1 93 ? -9.942 -6.349 -6.356 1.00 90.31 93 ALA A N 1
ATOM 755 C CA . ALA A 1 93 ? -10.021 -7.802 -6.209 1.00 90.31 93 ALA A CA 1
ATOM 756 C C . ALA A 1 93 ? -11.451 -8.299 -5.937 1.00 90.31 93 ALA A C 1
ATOM 758 O O . ALA A 1 93 ? -11.929 -9.215 -6.603 1.00 90.31 93 ALA A O 1
ATOM 759 N N . ARG A 1 94 ? -12.185 -7.648 -5.022 1.00 86.19 94 ARG A N 1
ATOM 760 C CA . ARG A 1 94 ? -13.585 -7.994 -4.716 1.00 86.19 94 ARG A CA 1
ATOM 761 C C . ARG A 1 94 ? -14.517 -7.800 -5.911 1.00 86.19 94 ARG A C 1
ATOM 763 O O . ARG A 1 94 ? -15.473 -8.552 -6.057 1.00 86.19 94 ARG A O 1
ATOM 770 N N . THR A 1 95 ? -14.282 -6.765 -6.717 1.00 86.50 95 THR A N 1
ATOM 771 C CA . THR A 1 95 ? -15.124 -6.448 -7.881 1.00 86.50 95 THR A CA 1
ATOM 772 C C . THR A 1 95 ? -14.952 -7.491 -8.978 1.00 86.50 95 THR A C 1
ATOM 774 O O . THR A 1 95 ? -15.939 -7.886 -9.590 1.00 86.50 95 THR A O 1
ATOM 777 N N . ARG A 1 96 ? -13.721 -7.964 -9.196 1.00 87.62 96 ARG A N 1
ATOM 778 C CA . ARG A 1 96 ? -13.444 -8.995 -10.197 1.00 87.62 96 ARG A CA 1
ATOM 779 C C . ARG A 1 96 ? -13.801 -10.404 -9.722 1.00 87.62 96 ARG A C 1
ATOM 781 O O . ARG A 1 96 ? -14.303 -11.203 -10.502 1.00 87.62 96 ARG A O 1
ATOM 788 N N . GLY A 1 97 ? -13.558 -10.701 -8.445 1.00 90.25 97 GLY A N 1
ATOM 789 C CA . GLY A 1 97 ? -13.826 -12.011 -7.845 1.00 90.25 97 GLY A CA 1
ATOM 790 C C . GLY A 1 97 ? -12.835 -13.114 -8.237 1.00 90.25 97 GLY A C 1
ATOM 791 O O . GLY A 1 97 ? -13.044 -14.261 -7.853 1.00 90.25 97 GLY A O 1
ATOM 792 N N . ASP A 1 98 ? -11.770 -12.785 -8.974 1.00 94.69 98 ASP A N 1
ATOM 793 C CA . ASP A 1 98 ? -10.752 -13.720 -9.472 1.00 94.69 98 ASP A CA 1
ATOM 794 C C . ASP A 1 98 ? -9.368 -13.538 -8.823 1.00 94.69 98 ASP A C 1
ATOM 796 O O . ASP A 1 98 ? -8.434 -14.244 -9.208 1.00 94.69 98 ASP A O 1
ATOM 800 N N . VAL A 1 99 ? -9.236 -12.627 -7.847 1.00 95.62 99 VAL A N 1
ATOM 801 C CA . VAL A 1 99 ? -7.984 -12.328 -7.130 1.00 95.62 99 VAL A CA 1
ATOM 802 C C . VAL A 1 99 ? -8.191 -12.399 -5.619 1.00 95.62 99 VAL A C 1
ATOM 804 O O . VAL A 1 99 ? -9.082 -11.753 -5.068 1.00 95.62 99 VAL A O 1
ATOM 807 N N . GLU A 1 100 ? -7.320 -13.137 -4.940 1.00 94.75 100 GLU A N 1
ATOM 808 C CA . GLU A 1 100 ? -7.170 -13.149 -3.487 1.00 94.75 100 GLU A CA 1
ATOM 809 C C . GLU A 1 100 ? -5.992 -12.260 -3.066 1.00 94.75 100 GLU A C 1
ATOM 811 O O . GLU A 1 100 ? -4.961 -12.208 -3.741 1.00 94.75 100 GLU A O 1
ATOM 816 N N . ILE A 1 101 ? -6.151 -11.559 -1.941 1.00 93.50 101 ILE A N 1
ATOM 817 C CA . ILE A 1 101 ? -5.138 -10.669 -1.372 1.00 93.50 101 ILE A CA 1
ATOM 818 C C . ILE A 1 101 ? -4.774 -11.170 0.021 1.00 93.50 101 ILE A C 1
ATOM 820 O O . ILE A 1 101 ? -5.622 -11.197 0.911 1.00 93.50 101 ILE A O 1
ATOM 824 N N . ASP A 1 102 ? -3.495 -11.465 0.217 1.00 92.19 102 ASP A N 1
ATOM 825 C CA . ASP A 1 102 ? -2.884 -11.609 1.533 1.00 92.19 102 ASP A CA 1
ATOM 826 C C . ASP A 1 102 ? -2.045 -10.360 1.824 1.00 92.19 102 ASP A C 1
ATOM 828 O O . ASP A 1 102 ? -1.137 -10.013 1.063 1.00 92.19 102 ASP A O 1
ATOM 832 N N . TRP A 1 103 ? -2.391 -9.641 2.890 1.00 88.75 103 TRP A N 1
ATOM 833 C CA . TRP A 1 103 ? -1.812 -8.342 3.218 1.00 88.75 103 TRP A CA 1
ATOM 834 C C . TRP A 1 103 ? -1.229 -8.344 4.627 1.00 88.75 103 TRP A C 1
ATOM 836 O O . TRP A 1 103 ? -1.951 -8.479 5.618 1.00 88.75 103 TRP A O 1
ATOM 846 N N . VAL A 1 104 ? 0.072 -8.076 4.721 1.00 83.69 104 VAL A N 1
ATOM 847 C CA . VAL A 1 104 ? 0.799 -7.939 5.983 1.00 83.69 104 VAL A CA 1
ATOM 848 C C . VAL A 1 104 ? 1.239 -6.486 6.150 1.00 83.69 104 VAL A C 1
ATOM 850 O O . VAL A 1 104 ? 2.032 -5.964 5.366 1.00 83.69 104 VAL A O 1
ATOM 853 N N . PHE A 1 105 ? 0.713 -5.822 7.182 1.00 70.44 105 PHE A N 1
ATOM 854 C CA . PHE A 1 105 ? 1.070 -4.442 7.522 1.00 70.44 105 PHE A CA 1
ATOM 855 C C . PHE A 1 105 ? 2.409 -4.373 8.256 1.00 70.44 105 PHE A C 1
ATOM 857 O O . PHE A 1 105 ? 2.644 -5.163 9.170 1.00 70.44 105 PHE A O 1
ATOM 864 N N . GLU A 1 106 ? 3.239 -3.393 7.881 1.00 66.00 106 GLU A N 1
ATOM 865 C CA . GLU A 1 106 ? 4.517 -3.058 8.531 1.00 66.00 106 GLU A CA 1
ATOM 866 C C . GLU A 1 106 ? 5.385 -4.270 8.944 1.00 66.00 106 GLU A C 1
ATOM 868 O O . GLU A 1 106 ? 5.853 -4.340 10.088 1.00 66.00 106 GLU A O 1
ATOM 873 N N . PRO A 1 107 ? 5.609 -5.250 8.055 1.00 61.47 107 PRO A N 1
ATOM 874 C CA . PRO A 1 107 ? 6.408 -6.413 8.392 1.00 61.47 107 PRO A CA 1
ATOM 875 C C . PRO A 1 107 ? 7.849 -5.975 8.638 1.00 61.47 107 PRO A C 1
ATOM 877 O O . PRO A 1 107 ? 8.532 -5.431 7.770 1.00 61.47 107 PRO A O 1
ATOM 880 N N . TYR A 1 108 ? 8.313 -6.203 9.861 1.00 51.84 108 TYR A N 1
ATOM 881 C CA . TYR A 1 108 ? 9.684 -5.917 10.240 1.00 51.84 108 TYR A CA 1
ATOM 882 C C . TYR A 1 108 ? 10.575 -7.108 9.890 1.00 51.84 108 TYR A C 1
ATOM 884 O O . TYR A 1 108 ? 10.441 -8.185 10.474 1.00 51.84 108 TYR A O 1
ATOM 892 N N . SER A 1 109 ? 11.524 -6.906 8.974 1.00 53.78 109 SER A N 1
ATOM 893 C CA . SER A 1 109 ? 12.640 -7.835 8.808 1.00 53.78 109 SER A CA 1
ATOM 894 C C . SER A 1 109 ? 13.724 -7.493 9.829 1.00 53.78 109 SER A C 1
ATOM 896 O O . SER A 1 109 ? 14.504 -6.555 9.648 1.00 53.78 109 SER A O 1
ATOM 898 N N . ALA A 1 110 ? 13.799 -8.277 10.908 1.00 47.62 110 ALA A N 1
ATOM 899 C CA . ALA A 1 110 ? 14.817 -8.100 11.946 1.00 47.62 110 ALA A CA 1
ATOM 900 C C . ALA A 1 110 ? 16.257 -8.264 11.436 1.00 47.62 110 ALA A C 1
ATOM 902 O O . ALA A 1 110 ? 17.176 -7.715 12.036 1.00 47.62 110 ALA A O 1
ATOM 903 N N . TYR A 1 111 ? 16.444 -8.981 10.325 1.00 44.56 111 TYR A N 1
ATOM 904 C CA . TYR A 1 111 ? 17.759 -9.284 9.764 1.00 44.56 111 TYR A CA 1
ATOM 905 C C . TYR A 1 111 ? 18.322 -8.179 8.866 1.00 44.56 111 TYR A C 1
ATOM 907 O O . TYR A 1 111 ? 19.537 -8.035 8.790 1.00 44.56 111 TYR A O 1
ATOM 915 N N . SER A 1 112 ? 17.470 -7.383 8.213 1.00 52.41 112 SER A N 1
ATOM 916 C CA . SER A 1 112 ? 17.913 -6.328 7.288 1.00 52.41 112 SER A CA 1
ATOM 917 C C . SER A 1 112 ? 17.631 -4.908 7.767 1.00 52.41 112 SER A C 1
ATOM 919 O O . SER A 1 112 ? 18.007 -3.954 7.091 1.00 52.41 112 SER A O 1
ATOM 921 N N . GLY A 1 113 ? 16.933 -4.741 8.897 1.00 59.41 113 GLY A N 1
ATOM 922 C CA . GLY A 1 113 ? 16.450 -3.430 9.348 1.00 59.41 113 GLY A CA 1
ATOM 923 C C . GLY A 1 113 ? 15.450 -2.786 8.376 1.00 59.41 113 GLY A C 1
ATOM 924 O O . GLY A 1 113 ? 15.071 -1.629 8.554 1.00 59.41 113 GLY A O 1
ATOM 925 N N . MET A 1 114 ? 15.026 -3.528 7.349 1.00 72.88 114 MET A N 1
ATOM 926 C CA . MET A 1 114 ? 14.093 -3.083 6.330 1.00 72.88 114 MET A CA 1
ATOM 927 C C . MET A 1 114 ? 12.673 -3.198 6.874 1.00 72.88 114 MET A C 1
ATOM 929 O O . MET A 1 114 ? 12.263 -4.246 7.386 1.00 72.88 114 MET A O 1
ATOM 933 N N . ARG A 1 115 ? 11.926 -2.105 6.753 1.00 80.38 115 ARG A N 1
ATOM 934 C CA . ARG A 1 115 ? 10.521 -2.025 7.128 1.00 80.38 115 ARG A CA 1
ATOM 935 C C . ARG A 1 115 ? 9.775 -1.426 5.951 1.00 80.38 115 ARG A C 1
ATOM 937 O O . ARG A 1 115 ? 9.775 -0.208 5.799 1.00 80.38 115 ARG A O 1
ATOM 944 N N . SER A 1 116 ? 9.204 -2.300 5.132 1.00 88.06 116 SER A N 1
ATOM 945 C CA . SER A 1 116 ? 8.241 -1.889 4.121 1.00 88.06 116 SER A CA 1
ATOM 946 C C . SER A 1 116 ? 6.997 -1.330 4.799 1.00 88.06 116 SER A C 1
ATOM 948 O O . SER A 1 116 ? 6.672 -1.675 5.943 1.00 88.06 116 SER A O 1
ATOM 950 N N . ASP A 1 117 ? 6.270 -0.485 4.078 1.00 91.19 117 ASP A N 1
ATOM 951 C CA . ASP A 1 117 ? 4.962 -0.031 4.537 1.00 91.19 117 ASP A CA 1
ATOM 952 C C . ASP A 1 117 ? 3.939 -1.181 4.493 1.00 91.19 117 ASP A C 1
ATOM 954 O O . ASP A 1 117 ? 3.048 -1.266 5.345 1.00 91.19 117 ASP A O 1
ATOM 958 N N . ALA A 1 118 ? 4.099 -2.109 3.541 1.00 90.31 118 ALA A N 1
ATOM 959 C CA . ALA A 1 118 ? 3.383 -3.382 3.510 1.00 90.31 118 ALA A CA 1
ATOM 960 C C . ALA A 1 118 ? 4.128 -4.475 2.727 1.00 90.31 118 ALA A C 1
ATOM 962 O O . ALA A 1 118 ? 4.898 -4.181 1.810 1.00 90.31 118 ALA A O 1
ATOM 963 N N . ASN A 1 119 ? 3.818 -5.735 3.048 1.00 91.38 119 ASN A N 1
ATOM 964 C CA . ASN A 1 119 ? 4.073 -6.887 2.178 1.00 91.38 119 ASN A CA 1
ATOM 965 C C . ASN A 1 119 ? 2.743 -7.445 1.713 1.00 91.38 119 ASN A C 1
ATOM 967 O O . ASN A 1 119 ? 1.838 -7.664 2.521 1.00 91.38 119 ASN A O 1
ATOM 971 N N . VAL A 1 120 ? 2.639 -7.703 0.419 1.00 92.62 120 VAL A N 1
ATOM 972 C CA . VAL A 1 120 ? 1.376 -8.092 -0.191 1.00 92.62 120 VAL A CA 1
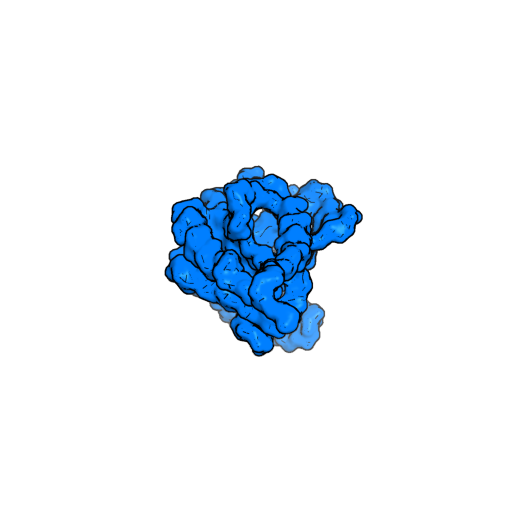ATOM 973 C C . VAL A 1 120 ? 1.611 -9.259 -1.124 1.00 92.62 120 VAL A C 1
ATOM 975 O O . VAL A 1 120 ? 2.563 -9.260 -1.904 1.00 92.62 120 VAL A O 1
ATOM 978 N N . THR A 1 121 ? 0.725 -10.244 -1.060 1.00 94.69 121 THR A N 1
ATOM 979 C CA . THR A 1 121 ? 0.657 -11.323 -2.035 1.00 94.69 121 THR A CA 1
ATOM 980 C C . THR A 1 121 ? -0.704 -11.299 -2.707 1.00 94.69 121 THR A C 1
ATOM 982 O O . THR A 1 121 ? -1.735 -11.401 -2.048 1.00 94.69 121 THR A O 1
ATOM 985 N N . LEU A 1 122 ? -0.697 -11.186 -4.029 1.00 95.88 122 LEU A N 1
ATOM 986 C CA . LEU A 1 122 ? -1.866 -11.375 -4.876 1.00 95.88 122 LEU A CA 1
ATOM 987 C C . LEU A 1 122 ? -1.823 -12.771 -5.475 1.00 95.88 122 LEU A C 1
ATOM 989 O O . LEU A 1 122 ? -0.772 -13.190 -5.966 1.00 95.88 122 LEU A O 1
ATOM 993 N N . THR A 1 123 ? -2.954 -13.466 -5.456 1.00 96.75 123 THR A N 1
ATOM 994 C CA . THR A 1 123 ? -3.108 -14.788 -6.068 1.00 96.75 123 THR A CA 1
ATOM 995 C C . THR A 1 123 ? -4.342 -14.778 -6.956 1.00 96.75 123 THR A C 1
ATOM 997 O O . THR A 1 123 ? -5.450 -14.565 -6.474 1.00 96.75 123 THR A O 1
ATOM 1000 N N . TRP A 1 124 ? -4.153 -14.990 -8.254 1.00 96.56 124 TRP A N 1
ATOM 1001 C CA . TRP A 1 124 ? -5.246 -15.108 -9.211 1.00 96.56 124 TRP A CA 1
ATOM 1002 C C . TRP A 1 124 ? -5.754 -16.551 -9.249 1.00 96.56 124 TRP A C 1
ATOM 1004 O O . TRP A 1 124 ? -5.004 -17.500 -9.010 1.00 96.56 124 TRP A O 1
ATOM 1014 N N . THR A 1 125 ? -7.025 -16.729 -9.603 1.00 96.44 125 THR A N 1
ATOM 1015 C CA . THR A 1 125 ? -7.655 -18.056 -9.758 1.00 96.44 125 THR A CA 1
ATOM 1016 C C . THR A 1 125 ? -7.008 -18.927 -10.840 1.00 96.44 125 THR A C 1
ATOM 1018 O O . THR A 1 125 ? -7.090 -20.150 -10.765 1.00 96.44 125 THR A O 1
ATOM 1021 N N . ASP A 1 126 ? -6.322 -18.316 -11.810 1.00 95.06 126 ASP A N 1
ATOM 1022 C CA . ASP A 1 126 ? -5.530 -19.003 -12.840 1.00 95.06 126 ASP A CA 1
ATOM 1023 C C . ASP A 1 126 ? -4.143 -19.472 -12.352 1.00 95.06 126 ASP A C 1
ATOM 1025 O O . ASP A 1 126 ? -3.372 -20.048 -13.120 1.00 95.06 126 ASP A O 1
ATOM 1029 N N . GLY A 1 127 ? -3.818 -19.243 -11.075 1.00 94.38 127 GLY A N 1
ATOM 1030 C CA . GLY A 1 127 ? -2.565 -19.646 -10.443 1.00 94.38 127 GLY A CA 1
ATOM 1031 C C . GLY A 1 127 ? -1.442 -18.611 -10.526 1.00 94.38 127 GLY A C 1
ATOM 1032 O O . GLY A 1 127 ? -0.397 -18.817 -9.899 1.00 94.38 127 GLY A O 1
ATOM 1033 N N . ARG A 1 128 ? -1.620 -17.484 -11.236 1.00 94.38 128 ARG A N 1
ATOM 1034 C CA . ARG A 1 128 ? -0.636 -16.389 -11.207 1.00 94.38 128 ARG A CA 1
ATOM 1035 C C . ARG A 1 128 ? -0.513 -15.829 -9.792 1.00 94.38 128 ARG A C 1
ATOM 1037 O O . ARG A 1 128 ? -1.493 -15.726 -9.056 1.00 94.38 128 ARG A O 1
ATOM 1044 N N . ARG A 1 129 ? 0.708 -15.446 -9.408 1.00 95.19 129 ARG A N 1
ATOM 1045 C CA . ARG A 1 129 ? 1.004 -14.849 -8.099 1.00 95.19 129 ARG A CA 1
ATOM 1046 C C . ARG A 1 129 ? 1.933 -13.652 -8.231 1.00 95.19 129 ARG A C 1
ATOM 1048 O O . ARG A 1 129 ? 2.907 -13.708 -8.981 1.00 95.19 129 ARG A O 1
ATOM 1055 N N . LEU A 1 130 ? 1.665 -12.611 -7.449 1.00 95.56 130 LEU A N 1
ATOM 1056 C CA . LEU A 1 130 ? 2.525 -11.437 -7.313 1.00 95.56 130 LEU A CA 1
ATOM 1057 C C . LEU A 1 130 ? 2.794 -11.187 -5.835 1.00 95.56 130 LEU A C 1
ATOM 1059 O O . LEU A 1 130 ? 1.880 -10.828 -5.101 1.00 95.56 130 LEU A O 1
ATOM 1063 N N . HIS A 1 131 ? 4.042 -11.361 -5.413 1.00 94.56 131 HIS A N 1
ATOM 1064 C CA . HIS A 1 131 ? 4.494 -10.912 -4.102 1.00 94.56 131 HIS A CA 1
ATOM 1065 C C . HIS A 1 131 ? 5.248 -9.596 -4.261 1.00 94.56 131 HIS A C 1
ATOM 1067 O O . HIS A 1 131 ? 6.157 -9.529 -5.090 1.00 94.56 131 HIS A O 1
ATOM 1073 N N . PHE A 1 132 ? 4.888 -8.574 -3.486 1.00 95.12 132 PHE A N 1
ATOM 1074 C CA . PHE A 1 132 ? 5.569 -7.286 -3.525 1.00 95.12 132 PHE A CA 1
ATOM 1075 C C . PHE A 1 132 ? 5.690 -6.615 -2.155 1.00 95.12 132 PHE A C 1
ATOM 1077 O O . PHE A 1 132 ? 4.804 -6.711 -1.302 1.00 95.12 132 PHE A O 1
ATOM 1084 N N . TRP A 1 133 ? 6.786 -5.876 -1.992 1.00 95.38 133 TRP A N 1
ATOM 1085 C CA . TRP A 1 133 ? 6.933 -4.830 -0.986 1.00 95.38 133 TRP A CA 1
ATOM 1086 C C . TRP A 1 133 ? 6.297 -3.544 -1.493 1.00 95.38 133 TRP A C 1
ATOM 1088 O O . TRP A 1 133 ? 6.422 -3.210 -2.671 1.00 95.38 133 TRP A O 1
ATOM 1098 N N . PHE A 1 134 ? 5.638 -2.810 -0.606 1.00 95.44 134 PHE A N 1
ATOM 1099 C CA . PHE A 1 134 ? 5.044 -1.517 -0.917 1.00 95.44 134 PHE A CA 1
ATOM 1100 C C . PHE A 1 134 ? 5.660 -0.413 -0.060 1.00 95.44 134 PHE A C 1
ATOM 1102 O O . PHE A 1 134 ? 5.831 -0.582 1.148 1.00 95.44 134 PHE A O 1
ATOM 1109 N N . GLU A 1 135 ? 5.946 0.718 -0.696 1.00 95.69 135 GLU A N 1
ATOM 1110 C CA . GLU A 1 135 ? 6.384 1.971 -0.085 1.00 95.69 135 GLU A CA 1
ATOM 1111 C C . GLU A 1 135 ? 5.450 3.100 -0.535 1.00 95.69 135 GLU A C 1
ATOM 1113 O O . GLU A 1 135 ? 5.227 3.313 -1.731 1.00 95.69 135 GLU A O 1
ATOM 1118 N N . HIS A 1 136 ? 4.924 3.853 0.425 1.00 95.06 136 HIS A N 1
ATOM 1119 C CA . HIS A 1 136 ? 4.097 5.026 0.184 1.00 95.06 136 HIS A CA 1
ATOM 1120 C C . HIS A 1 136 ? 4.884 6.296 0.505 1.00 95.06 136 HIS A C 1
ATOM 1122 O O . HIS A 1 136 ? 5.067 6.678 1.657 1.00 95.06 136 HIS A O 1
ATOM 1128 N N . ASP A 1 137 ? 5.335 7.012 -0.513 1.00 95.19 137 ASP A N 1
ATOM 1129 C CA . ASP A 1 137 ? 6.013 8.280 -0.308 1.00 95.19 137 ASP A CA 1
ATOM 1130 C C . ASP A 1 137 ? 5.004 9.424 -0.106 1.00 95.19 137 ASP A C 1
ATOM 1132 O O . ASP A 1 137 ? 4.079 9.642 -0.889 1.00 95.19 137 ASP A O 1
ATOM 1136 N N . ARG A 1 138 ? 5.218 10.221 0.947 1.00 92.88 138 ARG A N 1
ATOM 1137 C CA . ARG A 1 138 ? 4.409 11.421 1.232 1.00 92.88 138 ARG A CA 1
ATOM 1138 C C . ARG A 1 138 ? 4.940 12.692 0.580 1.00 92.88 138 ARG A C 1
ATOM 1140 O O . ARG A 1 138 ? 4.346 13.756 0.750 1.00 92.88 138 ARG A O 1
ATOM 1147 N N . GLY A 1 139 ? 6.089 12.629 -0.087 1.00 93.44 139 GLY A N 1
ATOM 1148 C CA . GLY A 1 139 ? 6.787 13.815 -0.573 1.00 93.44 139 GLY A CA 1
ATOM 1149 C C . GLY A 1 139 ? 7.538 14.587 0.512 1.00 93.44 139 GLY A C 1
ATOM 1150 O O . GLY A 1 139 ? 8.019 15.684 0.247 1.00 93.44 139 GLY A O 1
ATOM 1151 N N . THR A 1 140 ? 7.637 14.041 1.729 1.00 93.00 140 THR A N 1
ATOM 1152 C CA . THR A 1 140 ? 8.343 14.683 2.850 1.00 93.00 140 THR A CA 1
ATOM 1153 C C . THR A 1 140 ? 9.828 14.338 2.891 1.00 93.00 140 THR A C 1
ATOM 1155 O O . THR A 1 140 ? 10.603 15.078 3.487 1.00 93.00 140 THR A O 1
ATOM 1158 N N . GLU A 1 141 ? 10.231 13.215 2.291 1.00 93.19 141 GLU A N 1
ATOM 1159 C CA . GLU A 1 141 ? 11.643 12.863 2.132 1.00 93.19 141 GLU A CA 1
ATOM 1160 C C . GLU A 1 141 ? 12.228 13.391 0.817 1.00 93.19 141 GLU A C 1
ATOM 1162 O O . GLU A 1 141 ? 11.506 13.691 -0.141 1.00 93.19 141 GLU A O 1
ATOM 1167 N N . THR A 1 142 ? 13.553 13.524 0.757 1.00 97.12 142 THR A N 1
ATOM 1168 C CA . THR A 1 142 ? 14.241 13.890 -0.485 1.00 97.12 142 THR A CA 1
ATOM 1169 C C . THR A 1 142 ? 14.125 12.760 -1.507 1.00 97.12 142 THR A C 1
ATOM 1171 O O . THR A 1 142 ? 13.976 11.593 -1.145 1.00 97.12 142 THR A O 1
ATOM 1174 N N . LEU A 1 143 ? 14.214 13.095 -2.795 1.00 97.25 143 LEU A N 1
ATOM 1175 C CA . LEU A 1 143 ? 14.226 12.086 -3.857 1.00 97.25 143 LEU A CA 1
ATOM 1176 C C . LEU A 1 143 ? 15.417 11.132 -3.727 1.00 97.25 143 LEU A C 1
ATOM 1178 O O . LEU A 1 143 ? 15.247 9.935 -3.923 1.00 97.25 143 LEU A O 1
ATOM 1182 N N . GLN A 1 144 ? 16.583 11.647 -3.321 1.00 96.06 144 GLN A N 1
ATOM 1183 C CA . GLN A 1 144 ? 17.756 10.815 -3.062 1.00 96.06 144 GLN A CA 1
ATOM 1184 C C . GLN A 1 144 ? 17.482 9.790 -1.962 1.00 96.06 144 GLN A C 1
ATOM 1186 O O . GLN A 1 144 ? 17.767 8.618 -2.146 1.00 96.06 144 GLN A O 1
ATOM 1191 N N . ARG A 1 145 ? 16.854 10.198 -0.853 1.00 95.19 145 ARG A N 1
ATOM 1192 C CA . ARG A 1 145 ? 16.521 9.275 0.237 1.00 95.19 145 ARG A CA 1
ATOM 1193 C C . ARG A 1 145 ? 15.529 8.195 -0.205 1.00 95.19 145 ARG A C 1
ATOM 1195 O O . ARG A 1 145 ? 15.668 7.045 0.199 1.00 95.19 145 ARG A O 1
ATOM 1202 N N . LEU A 1 146 ? 14.556 8.549 -1.047 1.00 95.50 146 LEU A N 1
ATOM 1203 C CA . LEU A 1 146 ? 13.641 7.576 -1.648 1.00 95.50 146 LEU A CA 1
ATOM 1204 C C . LEU A 1 146 ? 14.384 6.609 -2.589 1.00 95.50 146 LEU A C 1
ATOM 1206 O O . LEU A 1 146 ? 14.117 5.412 -2.573 1.00 95.50 146 LEU A O 1
ATOM 1210 N N . ALA A 1 147 ? 15.350 7.100 -3.366 1.00 95.75 147 ALA A N 1
ATOM 1211 C CA . ALA A 1 147 ? 16.198 6.274 -4.224 1.00 95.75 147 ALA A CA 1
ATOM 1212 C C . ALA A 1 147 ? 17.116 5.350 -3.393 1.00 95.75 147 ALA A C 1
ATOM 1214 O O . ALA A 1 147 ? 17.235 4.161 -3.686 1.00 95.75 147 ALA A O 1
ATOM 1215 N N . ASP A 1 148 ? 17.666 5.835 -2.279 1.00 93.44 148 ASP A N 1
ATOM 1216 C CA . ASP A 1 148 ? 18.470 5.034 -1.349 1.00 93.44 148 ASP A CA 1
ATOM 1217 C C . ASP A 1 148 ? 17.667 3.863 -0.751 1.00 93.44 148 ASP A C 1
ATOM 1219 O O . ASP A 1 148 ? 18.238 2.806 -0.468 1.00 93.44 148 ASP A O 1
ATOM 1223 N N . LYS A 1 149 ? 16.336 3.991 -0.612 1.00 93.00 149 LYS A N 1
ATOM 1224 C CA . LYS A 1 149 ? 15.480 2.845 -0.260 1.00 93.00 149 LYS A CA 1
ATOM 1225 C C . LYS A 1 149 ? 15.543 1.762 -1.333 1.00 93.00 149 LYS A C 1
ATOM 1227 O O . LYS A 1 149 ? 15.744 0.607 -0.979 1.00 93.00 149 LYS A O 1
ATOM 1232 N N . VAL A 1 150 ? 15.442 2.112 -2.619 1.00 94.62 150 VAL A N 1
ATOM 1233 C CA . VAL A 1 150 ? 15.571 1.145 -3.729 1.00 94.62 150 VAL A CA 1
ATOM 1234 C C . VAL A 1 150 ? 16.894 0.389 -3.631 1.00 94.62 150 VAL A C 1
ATOM 1236 O O . VAL A 1 150 ? 16.907 -0.840 -3.698 1.00 94.62 150 VAL A O 1
ATOM 1239 N N . LYS A 1 151 ? 17.994 1.108 -3.371 1.00 92.31 151 LYS A N 1
ATOM 1240 C CA . LYS A 1 151 ? 19.309 0.497 -3.134 1.00 92.31 151 LYS A CA 1
ATOM 1241 C C . LYS A 1 151 ? 19.279 -0.481 -1.955 1.00 92.31 151 LYS A C 1
ATOM 1243 O O . LYS A 1 151 ? 19.805 -1.581 -2.070 1.00 92.31 151 LYS A O 1
ATOM 1248 N N . SER A 1 152 ? 18.637 -0.110 -0.847 1.00 91.62 152 SER A N 1
ATOM 1249 C CA . SER A 1 152 ? 18.480 -0.978 0.328 1.00 91.62 152 SER A CA 1
ATOM 1250 C C . SER A 1 152 ? 17.715 -2.271 0.007 1.00 91.62 152 SER A C 1
ATOM 1252 O O . SER A 1 152 ? 18.168 -3.359 0.365 1.00 91.62 152 SER A O 1
ATOM 1254 N N . TYR A 1 153 ? 16.599 -2.180 -0.730 1.00 92.44 153 TYR A N 1
ATOM 1255 C CA . TYR A 1 153 ? 15.836 -3.352 -1.181 1.00 92.44 153 TYR A CA 1
ATOM 1256 C C . TYR A 1 153 ? 16.651 -4.243 -2.119 1.00 92.44 153 TYR A C 1
ATOM 1258 O O . TYR A 1 153 ? 16.615 -5.464 -1.984 1.00 92.44 153 TYR A O 1
ATOM 1266 N N . LYS A 1 154 ? 17.417 -3.650 -3.039 1.00 90.69 154 LYS A N 1
ATOM 1267 C CA . LYS A 1 154 ? 18.307 -4.386 -3.943 1.00 90.69 154 LYS A CA 1
ATOM 1268 C C . LYS A 1 154 ? 19.361 -5.179 -3.164 1.00 90.69 154 LYS A C 1
ATOM 1270 O O . LYS A 1 154 ? 19.442 -6.394 -3.331 1.00 90.69 154 LYS A O 1
ATOM 1275 N N . THR A 1 155 ? 20.061 -4.535 -2.228 1.00 89.12 155 THR A N 1
ATOM 1276 C CA . THR A 1 155 ? 21.011 -5.213 -1.330 1.00 89.12 155 THR A CA 1
ATOM 1277 C C . THR A 1 155 ? 20.336 -6.328 -0.528 1.00 89.12 155 THR A C 1
ATOM 1279 O O . THR A 1 155 ? 20.916 -7.396 -0.341 1.00 89.12 155 THR A O 1
ATOM 1282 N N . HIS A 1 156 ? 19.103 -6.114 -0.056 1.00 88.25 156 HIS A N 1
ATOM 1283 C CA . HIS A 1 156 ? 18.347 -7.131 0.676 1.00 88.25 156 HIS A CA 1
ATOM 1284 C C . HIS A 1 156 ? 18.024 -8.356 -0.195 1.00 88.25 156 HIS A C 1
ATOM 1286 O O . HIS A 1 156 ? 18.217 -9.491 0.243 1.00 88.25 156 HIS A O 1
ATOM 1292 N N . VAL A 1 157 ? 17.569 -8.134 -1.430 1.00 89.69 157 VAL A N 1
ATOM 1293 C CA . VAL A 1 157 ? 17.279 -9.195 -2.408 1.00 89.69 157 VAL A CA 1
ATOM 1294 C C . VAL A 1 157 ? 18.520 -10.028 -2.706 1.00 89.69 157 VAL A C 1
ATOM 1296 O O . VAL A 1 157 ? 18.449 -11.256 -2.685 1.00 89.69 157 VAL A O 1
ATOM 1299 N N . GLU A 1 158 ? 19.653 -9.366 -2.930 1.00 87.56 158 GLU A N 1
ATOM 1300 C CA . GLU A 1 158 ? 20.935 -10.012 -3.216 1.00 87.56 158 GLU A CA 1
ATOM 1301 C C . GLU A 1 158 ? 21.444 -10.823 -2.021 1.00 87.56 158 GLU A C 1
ATOM 1303 O O . GLU A 1 158 ? 21.795 -11.993 -2.177 1.00 87.56 158 GLU A O 1
ATOM 1308 N N . TYR A 1 159 ? 21.426 -10.231 -0.821 1.00 87.31 159 TYR A N 1
ATOM 1309 C CA . TYR A 1 159 ? 21.923 -10.860 0.405 1.00 87.31 159 TYR A CA 1
ATOM 1310 C C . TYR A 1 159 ? 21.138 -12.120 0.791 1.00 87.31 159 TYR A C 1
ATOM 1312 O O . TYR A 1 159 ? 21.719 -13.092 1.265 1.00 87.31 159 TYR A O 1
ATOM 1320 N N . HIS A 1 160 ? 19.819 -12.118 0.586 1.00 86.06 160 HIS A N 1
ATOM 1321 C CA . HIS A 1 160 ? 18.958 -13.260 0.905 1.00 86.06 160 HIS A CA 1
ATOM 1322 C C . HIS A 1 160 ? 18.686 -14.181 -0.288 1.00 86.06 160 HIS A C 1
ATOM 1324 O O . HIS A 1 160 ? 17.898 -15.116 -0.153 1.00 86.06 160 HIS A O 1
ATOM 1330 N N . HIS A 1 161 ? 19.326 -13.934 -1.434 1.00 86.94 161 HIS A N 1
ATOM 1331 C CA . HIS A 1 161 ? 19.186 -14.743 -2.644 1.00 86.94 161 HI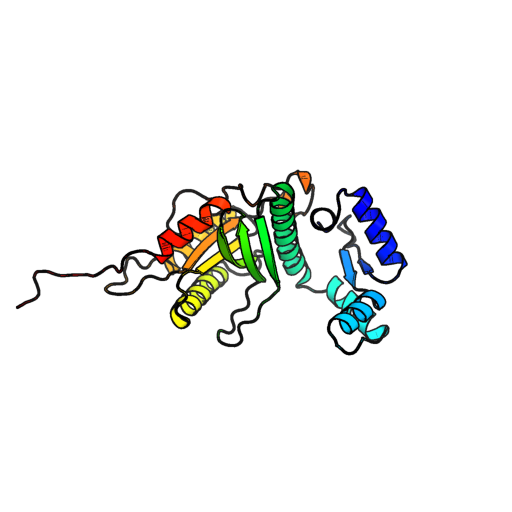S A CA 1
ATOM 1332 C C . HIS A 1 161 ? 17.723 -14.951 -3.064 1.00 86.94 161 HIS A C 1
ATOM 1334 O O . HIS A 1 161 ? 17.308 -16.062 -3.395 1.00 86.94 161 HIS A O 1
ATOM 1340 N N . TYR A 1 162 ? 16.920 -13.883 -3.040 1.00 88.31 162 TYR A N 1
ATOM 1341 C CA . TYR A 1 162 ? 15.544 -13.970 -3.522 1.00 88.31 162 TYR A CA 1
ATOM 1342 C C . TYR A 1 162 ? 15.535 -14.320 -5.012 1.00 88.31 162 TYR A C 1
ATOM 1344 O O . TYR A 1 162 ? 16.128 -13.624 -5.834 1.00 88.31 162 TYR A O 1
ATOM 1352 N N . GLU A 1 163 ? 14.805 -15.379 -5.363 1.00 89.31 163 GLU A N 1
ATOM 1353 C CA . GLU A 1 163 ? 14.679 -15.834 -6.751 1.00 89.31 163 GLU A CA 1
ATOM 1354 C C . GLU A 1 163 ? 13.791 -14.917 -7.598 1.00 89.31 163 GLU A C 1
ATOM 1356 O O . GLU A 1 163 ? 13.911 -14.898 -8.816 1.00 89.31 163 GLU A O 1
ATOM 1361 N N . LYS A 1 164 ? 12.906 -14.150 -6.960 1.00 92.56 164 LYS A N 1
ATOM 1362 C CA . LYS A 1 164 ? 12.049 -13.146 -7.590 1.00 92.56 164 LYS A CA 1
ATOM 1363 C C . LYS A 1 164 ? 11.557 -12.184 -6.521 1.00 92.56 164 LYS A C 1
ATOM 1365 O O . LYS A 1 164 ? 11.044 -12.627 -5.492 1.00 92.56 164 LYS A O 1
ATOM 1370 N N . ALA A 1 165 ? 11.681 -10.887 -6.769 1.00 93.50 165 ALA A N 1
ATOM 1371 C CA . ALA A 1 165 ? 11.231 -9.864 -5.840 1.00 93.50 165 ALA A CA 1
ATOM 1372 C C . ALA A 1 165 ? 10.624 -8.667 -6.571 1.00 93.50 165 ALA A C 1
ATOM 1374 O O . ALA A 1 165 ? 11.061 -8.318 -7.667 1.00 93.50 165 ALA A O 1
ATOM 1375 N N . VAL A 1 166 ? 9.635 -8.021 -5.954 1.00 97.06 166 VAL A N 1
ATOM 1376 C CA . VAL A 1 166 ? 8.982 -6.828 -6.504 1.00 97.06 166 VAL A CA 1
ATOM 1377 C C . VAL A 1 166 ? 8.901 -5.751 -5.427 1.00 97.06 166 VAL A C 1
ATOM 1379 O O . VAL A 1 166 ? 8.453 -6.017 -4.314 1.00 97.06 166 VAL A O 1
ATOM 1382 N N . LEU A 1 167 ? 9.318 -4.533 -5.761 1.00 96.94 167 LEU A N 1
ATOM 1383 C CA . LEU A 1 167 ? 9.147 -3.331 -4.953 1.00 96.94 167 LEU A CA 1
ATOM 1384 C C . LEU A 1 167 ? 8.251 -2.348 -5.703 1.00 96.94 167 LEU A C 1
ATOM 1386 O O . LEU A 1 167 ? 8.559 -1.944 -6.825 1.00 96.94 167 LEU A O 1
ATOM 1390 N N . LEU A 1 168 ? 7.171 -1.936 -5.053 1.00 97.69 168 LEU A N 1
ATOM 1391 C CA . LEU A 1 168 ? 6.250 -0.924 -5.542 1.00 97.69 168 LEU A CA 1
ATOM 1392 C C . LEU A 1 168 ? 6.389 0.359 -4.732 1.00 97.69 168 LEU A C 1
ATOM 1394 O O . LEU A 1 168 ? 6.326 0.331 -3.505 1.00 97.69 168 LEU A O 1
ATOM 1398 N N . ILE A 1 169 ? 6.529 1.485 -5.428 1.00 97.69 169 ILE A N 1
ATOM 1399 C CA . ILE A 1 169 ? 6.627 2.812 -4.813 1.00 97.69 169 ILE A CA 1
ATOM 1400 C C . ILE A 1 169 ? 5.497 3.697 -5.342 1.00 97.69 169 ILE A C 1
ATOM 1402 O O . ILE A 1 169 ? 5.445 4.006 -6.532 1.00 97.69 169 ILE A O 1
ATOM 1406 N N . GLU A 1 170 ? 4.596 4.137 -4.467 1.00 97.19 170 GLU A N 1
ATOM 1407 C CA . GLU A 1 170 ? 3.601 5.160 -4.806 1.00 97.19 170 GLU A CA 1
ATOM 1408 C C . GLU A 1 170 ? 4.094 6.528 -4.323 1.00 97.19 170 GLU A C 1
ATOM 1410 O O . GLU A 1 170 ? 4.297 6.733 -3.128 1.00 97.19 170 GLU A O 1
ATOM 1415 N N . VAL A 1 171 ? 4.276 7.475 -5.245 1.00 97.19 171 VAL A N 1
ATOM 1416 C CA . VAL A 1 171 ? 4.662 8.865 -4.947 1.00 97.19 171 VAL A CA 1
ATOM 1417 C C . VAL A 1 171 ? 3.443 9.793 -5.024 1.00 97.19 171 VAL A C 1
ATOM 1419 O O . VAL A 1 171 ? 2.461 9.479 -5.704 1.00 97.19 171 VAL A O 1
ATOM 1422 N N . PRO A 1 172 ? 3.452 10.974 -4.380 1.00 95.19 172 PRO A N 1
ATOM 1423 C CA . PRO A 1 172 ? 2.243 11.778 -4.268 1.00 95.19 172 PRO A CA 1
ATOM 1424 C C . PRO A 1 172 ? 1.851 12.448 -5.586 1.00 95.19 172 PRO A C 1
ATOM 1426 O O . PRO A 1 172 ? 0.668 12.684 -5.809 1.00 95.19 172 PRO A O 1
ATOM 1429 N N . THR A 1 173 ? 2.799 12.804 -6.460 1.00 95.69 173 THR A N 1
ATOM 1430 C CA . THR A 1 173 ? 2.500 13.599 -7.663 1.00 95.69 173 THR A CA 1
ATOM 1431 C C . THR A 1 173 ? 3.251 13.110 -8.902 1.00 95.69 173 THR A C 1
ATOM 1433 O O . THR A 1 173 ? 4.373 12.613 -8.778 1.00 95.69 173 THR A O 1
ATOM 1436 N N . PRO A 1 174 ? 2.696 13.321 -10.114 1.00 96.25 174 PRO A N 1
ATOM 1437 C CA . PRO A 1 174 ? 3.389 12.999 -11.363 1.00 96.25 174 PRO A CA 1
ATOM 1438 C C . PRO A 1 174 ? 4.731 13.724 -11.511 1.00 96.25 174 PRO A C 1
ATOM 1440 O O . PRO A 1 174 ? 5.717 13.125 -11.919 1.00 96.25 174 PRO A O 1
ATOM 1443 N N . GLY A 1 175 ? 4.809 14.998 -11.106 1.00 97.06 175 GLY A N 1
ATOM 1444 C CA . GLY A 1 175 ? 6.072 15.742 -11.134 1.00 97.06 175 GLY A CA 1
ATOM 1445 C C . GLY A 1 175 ? 7.137 15.132 -10.219 1.00 97.06 175 GLY A C 1
ATOM 1446 O O . GLY A 1 175 ? 8.318 15.134 -10.554 1.00 97.06 175 GLY A O 1
ATOM 1447 N N . ARG A 1 176 ? 6.737 14.557 -9.080 1.00 97.56 176 ARG A N 1
ATOM 1448 C CA . ARG A 1 176 ? 7.665 13.829 -8.215 1.00 97.56 176 ARG A CA 1
ATOM 1449 C C . ARG A 1 176 ? 8.101 12.501 -8.832 1.00 97.56 176 ARG A C 1
ATOM 1451 O O . ARG A 1 176 ? 9.279 12.180 -8.743 1.00 97.56 176 ARG A O 1
ATOM 1458 N N . LEU A 1 177 ? 7.192 11.790 -9.499 1.00 97.94 177 LEU A N 1
ATOM 1459 C CA . LEU A 1 177 ? 7.499 10.555 -10.226 1.00 97.94 177 LEU A CA 1
ATOM 1460 C C . LEU A 1 177 ? 8.535 10.793 -11.328 1.00 97.94 177 LEU A C 1
ATOM 1462 O O . LEU A 1 177 ? 9.559 10.122 -11.345 1.00 97.94 177 LEU A O 1
ATOM 1466 N N . VAL A 1 178 ? 8.315 11.794 -12.185 1.00 97.31 178 VAL A N 1
ATOM 1467 C CA . VAL A 1 178 ? 9.227 12.135 -13.293 1.00 97.31 178 VAL A CA 1
ATOM 1468 C C . VAL A 1 178 ? 10.644 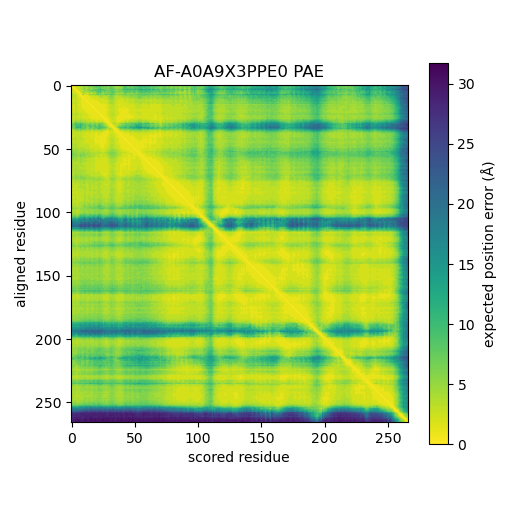12.422 -12.796 1.00 97.31 178 VAL A C 1
ATOM 1470 O O . VAL A 1 178 ? 11.605 12.014 -13.434 1.00 97.31 178 VAL A O 1
ATOM 1473 N N . ASN A 1 179 ? 10.786 13.080 -11.644 1.00 97.69 179 ASN A N 1
ATOM 1474 C CA . ASN A 1 179 ? 12.098 13.366 -11.062 1.00 97.69 179 ASN A CA 1
ATOM 1475 C C . ASN A 1 179 ? 12.691 12.178 -10.282 1.00 97.69 179 ASN A C 1
ATOM 1477 O O . ASN A 1 179 ? 13.904 12.107 -10.102 1.00 97.69 179 ASN A O 1
ATOM 1481 N N . PHE A 1 180 ? 11.855 11.258 -9.795 1.00 97.69 180 PHE A N 1
ATOM 1482 C CA . PHE A 1 180 ? 12.294 10.053 -9.094 1.00 97.69 180 PHE A CA 1
ATOM 1483 C C . PHE A 1 180 ? 12.833 8.987 -10.055 1.00 97.69 180 PHE A C 1
ATOM 1485 O O . PHE A 1 180 ? 13.856 8.369 -9.765 1.00 97.69 180 PHE A O 1
ATOM 1492 N N . LEU A 1 181 ? 12.164 8.783 -11.195 1.00 96.81 181 LEU A N 1
ATOM 1493 C CA . LEU A 1 181 ? 12.472 7.696 -12.128 1.00 96.81 181 LEU A CA 1
ATOM 1494 C C . LEU A 1 181 ? 13.939 7.676 -12.601 1.00 96.81 181 LEU A C 1
ATOM 1496 O O . LEU A 1 181 ? 14.522 6.593 -12.555 1.00 96.81 181 LEU A O 1
ATOM 1500 N N . PRO A 1 182 ? 14.582 8.800 -12.987 1.00 95.56 182 PRO A N 1
ATOM 1501 C CA . PRO A 1 182 ? 15.990 8.787 -13.390 1.00 95.56 182 PRO A CA 1
ATOM 1502 C C . PRO A 1 182 ? 16.930 8.329 -12.268 1.00 95.56 182 PRO A C 1
ATOM 1504 O O . PRO A 1 182 ? 17.774 7.471 -12.498 1.00 95.56 182 PRO A O 1
ATOM 1507 N N . LEU A 1 183 ? 16.729 8.829 -11.042 1.00 95.62 183 LEU A N 1
ATOM 1508 C CA . LEU A 1 183 ? 17.557 8.477 -9.879 1.00 95.62 183 LEU A CA 1
ATOM 1509 C C . LEU A 1 183 ? 17.416 6.999 -9.507 1.00 95.62 183 LEU A C 1
ATOM 1511 O O . LEU A 1 183 ? 18.395 6.325 -9.201 1.00 95.62 183 LEU A O 1
ATOM 1515 N N . ALA A 1 184 ? 16.186 6.483 -9.532 1.00 94.75 184 ALA A N 1
ATOM 1516 C CA . ALA A 1 184 ? 15.935 5.076 -9.255 1.00 94.75 184 ALA A CA 1
ATOM 1517 C C . ALA A 1 184 ? 16.506 4.175 -10.362 1.00 94.75 184 ALA A C 1
ATOM 1519 O O . ALA A 1 184 ? 17.059 3.117 -10.070 1.00 94.75 184 ALA A O 1
ATOM 1520 N N . THR A 1 185 ? 16.405 4.608 -11.624 1.00 93.12 185 THR A N 1
ATOM 1521 C CA . THR A 1 185 ? 16.948 3.875 -12.776 1.00 93.12 185 THR A CA 1
ATOM 1522 C C . THR A 1 185 ? 18.464 3.769 -12.689 1.00 93.12 185 THR A C 1
ATOM 1524 O O . THR A 1 185 ? 18.978 2.681 -12.891 1.00 93.12 185 THR A O 1
ATOM 1527 N N . GLU A 1 186 ? 19.170 4.837 -12.308 1.00 91.38 186 GLU A N 1
ATOM 1528 C CA . GLU A 1 186 ? 20.630 4.815 -12.118 1.00 91.38 186 GLU A CA 1
ATOM 1529 C C . GLU A 1 186 ? 21.070 3.785 -11.060 1.00 91.38 186 GLU A C 1
ATOM 1531 O O . GLU A 1 186 ? 22.053 3.076 -11.245 1.00 91.38 186 GLU A O 1
ATOM 1536 N N . ILE A 1 187 ? 20.309 3.626 -9.972 1.00 88.50 187 ILE A N 1
ATOM 1537 C CA . ILE A 1 187 ? 20.589 2.623 -8.924 1.00 88.50 187 ILE A CA 1
ATOM 1538 C C . ILE A 1 187 ? 20.369 1.184 -9.423 1.00 88.50 187 ILE A C 1
ATOM 1540 O O . ILE A 1 187 ? 21.052 0.243 -8.992 1.00 88.50 187 ILE A O 1
ATOM 1544 N N . CYS A 1 188 ? 19.384 1.004 -10.301 1.00 85.06 188 CYS A N 1
ATOM 1545 C CA . CYS A 1 188 ? 19.052 -0.279 -10.912 1.00 85.06 188 CYS A CA 1
ATOM 1546 C C . CYS A 1 188 ? 19.850 -0.566 -12.188 1.00 85.06 188 CYS A C 1
ATOM 1548 O O . CYS A 1 188 ? 19.780 -1.689 -12.686 1.00 85.06 188 CYS A O 1
ATOM 1550 N N . ASP A 1 189 ? 20.598 0.406 -12.708 1.00 82.94 189 ASP A N 1
ATOM 1551 C CA . ASP A 1 189 ? 21.421 0.219 -13.889 1.00 82.94 189 ASP A CA 1
ATOM 1552 C C . ASP A 1 189 ? 22.643 -0.639 -13.546 1.00 82.94 189 ASP A C 1
ATOM 1554 O O . ASP A 1 189 ? 23.592 -0.227 -12.881 1.00 82.94 189 ASP A O 1
ATOM 1558 N N . GLU A 1 190 ? 22.592 -1.879 -14.010 1.00 76.44 190 GLU A N 1
ATOM 1559 C CA . GLU A 1 190 ? 23.637 -2.885 -13.852 1.00 76.44 190 GLU A CA 1
ATOM 1560 C C . GLU A 1 190 ? 24.343 -3.164 -15.181 1.00 76.44 190 GLU A C 1
ATOM 1562 O O . GLU A 1 190 ? 25.121 -4.107 -15.274 1.00 76.44 190 GLU A O 1
ATOM 1567 N N . SER A 1 191 ? 24.107 -2.340 -16.209 1.00 74.62 191 SER A N 1
ATOM 1568 C CA . SER A 1 191 ? 24.708 -2.495 -17.542 1.00 74.62 191 SER A CA 1
ATOM 1569 C C . SER A 1 191 ? 26.240 -2.465 -17.526 1.00 74.62 191 SER A C 1
ATOM 1571 O O . SER A 1 191 ? 26.884 -3.001 -18.424 1.00 74.62 191 SER A O 1
ATOM 1573 N N . HIS A 1 192 ? 26.830 -1.865 -16.490 1.00 71.00 192 HIS A N 1
ATOM 1574 C CA . HIS A 1 192 ? 28.272 -1.820 -16.266 1.00 71.00 192 HIS A CA 1
ATOM 1575 C C . HIS A 1 192 ? 28.823 -3.039 -15.503 1.00 71.00 192 HIS A C 1
ATOM 1577 O O . HIS A 1 192 ? 30.044 -3.217 -15.458 1.00 71.00 192 HIS A O 1
ATOM 1583 N N . LEU A 1 193 ? 27.971 -3.859 -14.873 1.00 69.62 193 LEU A N 1
ATOM 1584 C CA . LEU A 1 193 ? 28.405 -5.025 -14.103 1.00 69.62 193 LEU A CA 1
ATOM 1585 C C . LEU A 1 193 ? 28.719 -6.188 -15.048 1.00 69.62 193 LEU A C 1
ATOM 1587 O O . LEU A 1 193 ? 27.861 -6.675 -15.778 1.00 69.62 193 LEU A O 1
ATOM 1591 N N . ARG A 1 194 ? 29.966 -6.661 -14.999 1.00 69.75 194 ARG A N 1
ATOM 1592 C CA . ARG A 1 194 ? 30.449 -7.807 -15.782 1.00 69.75 194 ARG A CA 1
ATOM 1593 C C . ARG A 1 194 ? 30.468 -9.065 -14.924 1.00 69.75 194 ARG A C 1
ATOM 1595 O O . ARG A 1 194 ? 30.745 -8.982 -13.726 1.00 69.75 194 ARG A O 1
ATOM 1602 N N . ASN A 1 195 ? 30.195 -10.225 -15.528 1.00 63.31 195 ASN A N 1
ATOM 1603 C CA . ASN A 1 195 ? 30.293 -11.546 -14.886 1.00 63.31 195 ASN A CA 1
ATOM 1604 C C . ASN A 1 195 ? 29.553 -11.649 -13.537 1.00 63.31 195 ASN A C 1
ATOM 1606 O O . ASN A 1 195 ? 29.969 -12.375 -12.634 1.00 63.31 195 ASN A O 1
ATOM 1610 N N . THR A 1 196 ? 28.460 -10.898 -13.388 1.00 65.69 196 THR A N 1
ATOM 1611 C CA . THR A 1 196 ? 27.704 -10.785 -12.139 1.00 65.69 196 THR A CA 1
ATOM 1612 C C . THR A 1 196 ? 26.261 -11.200 -12.385 1.00 65.69 196 THR A C 1
ATOM 1614 O O . THR A 1 196 ? 25.685 -10.918 -13.435 1.00 65.69 196 THR A O 1
ATOM 1617 N N . ARG A 1 197 ? 25.661 -11.896 -11.415 1.00 68.88 197 ARG A N 1
ATOM 1618 C CA . ARG A 1 197 ? 24.220 -12.154 -11.442 1.00 68.88 197 ARG A CA 1
ATOM 1619 C C . ARG A 1 197 ? 23.495 -10.829 -11.244 1.00 68.88 197 ARG A C 1
ATOM 1621 O O . ARG A 1 197 ? 23.669 -10.206 -10.201 1.00 68.88 197 ARG A O 1
ATOM 1628 N N . LEU A 1 198 ? 22.696 -10.442 -12.233 1.00 80.69 198 LEU A N 1
ATOM 1629 C CA . LEU A 1 198 ? 21.861 -9.253 -12.140 1.00 80.69 198 LEU A CA 1
ATOM 1630 C C . LEU A 1 198 ? 20.854 -9.394 -10.995 1.00 80.69 198 LEU A C 1
ATOM 1632 O O . LEU A 1 198 ? 20.414 -10.505 -10.669 1.00 80.69 198 LEU A O 1
ATOM 1636 N N . SER A 1 199 ? 20.482 -8.269 -10.391 1.00 82.62 199 SER A N 1
ATOM 1637 C CA . SER A 1 199 ? 19.484 -8.259 -9.332 1.00 82.62 199 SER A CA 1
ATOM 1638 C C . SER A 1 199 ? 18.145 -8.768 -9.860 1.00 82.62 199 SER A C 1
ATOM 1640 O O . SER A 1 199 ? 17.648 -8.340 -10.902 1.00 82.62 199 SER A O 1
ATOM 1642 N N . LYS A 1 200 ? 17.513 -9.665 -9.097 1.00 91.00 200 LYS A N 1
ATOM 1643 C CA . LYS A 1 200 ? 16.178 -10.207 -9.402 1.00 91.00 200 LYS A CA 1
ATOM 1644 C C . LYS A 1 200 ? 15.043 -9.332 -8.861 1.00 91.00 200 LYS A C 1
ATOM 1646 O O . LYS A 1 200 ? 13.905 -9.788 -8.721 1.00 91.00 200 LYS A O 1
ATOM 1651 N N . LEU A 1 201 ? 15.361 -8.084 -8.509 1.00 94.31 201 LEU A N 1
ATOM 1652 C CA . LEU A 1 201 ? 14.410 -7.101 -8.017 1.00 94.31 201 LEU A CA 1
ATOM 1653 C C . LEU A 1 201 ? 13.756 -6.356 -9.185 1.00 94.31 201 LEU A C 1
ATOM 1655 O O . LEU A 1 201 ? 14.395 -5.603 -9.912 1.00 94.31 201 LEU A O 1
ATOM 1659 N N . THR A 1 202 ? 12.442 -6.502 -9.300 1.00 96.69 202 THR A N 1
ATOM 1660 C CA . THR A 1 202 ? 11.605 -5.634 -10.128 1.00 96.69 202 THR A CA 1
ATOM 1661 C C . THR A 1 202 ? 11.196 -4.418 -9.314 1.00 96.69 202 THR A C 1
ATOM 1663 O O . THR A 1 202 ? 10.570 -4.563 -8.268 1.00 96.69 202 THR A O 1
ATOM 1666 N N . VAL A 1 203 ? 11.507 -3.215 -9.788 1.00 97.44 203 VAL A N 1
ATOM 1667 C CA . VAL A 1 203 ? 11.058 -1.971 -9.150 1.00 97.44 203 VAL A CA 1
ATOM 1668 C C . VAL A 1 203 ? 10.060 -1.293 -10.070 1.00 97.44 203 VAL A C 1
ATOM 1670 O O . VAL A 1 203 ? 10.361 -1.064 -11.242 1.00 97.44 203 VAL A O 1
ATOM 1673 N N . ALA A 1 204 ? 8.886 -0.958 -9.543 1.00 98.06 204 ALA A N 1
ATOM 1674 C CA . ALA A 1 204 ? 7.904 -0.166 -10.263 1.00 98.06 204 ALA A CA 1
ATOM 1675 C C . ALA A 1 204 ? 7.414 1.004 -9.413 1.00 98.06 204 ALA A C 1
ATOM 1677 O O . ALA A 1 204 ? 7.168 0.865 -8.214 1.00 98.06 204 ALA A O 1
ATOM 1678 N N . ALA A 1 205 ? 7.249 2.164 -10.042 1.00 98.19 205 ALA A N 1
ATOM 1679 C CA . ALA A 1 205 ? 6.775 3.364 -9.374 1.00 98.19 205 ALA A CA 1
ATOM 1680 C C . ALA A 1 205 ? 5.554 3.954 -10.078 1.00 98.19 205 ALA A C 1
ATOM 1682 O O . ALA A 1 205 ? 5.461 3.938 -11.304 1.00 98.19 205 ALA A O 1
ATOM 1683 N N . SER A 1 206 ? 4.617 4.497 -9.310 1.00 97.50 206 SER A N 1
ATOM 1684 C CA . SER A 1 206 ? 3.465 5.223 -9.848 1.00 97.50 206 SER A CA 1
ATOM 1685 C C . SER A 1 206 ? 3.174 6.471 -9.028 1.00 97.50 206 SER A C 1
ATOM 1687 O O . SER A 1 206 ? 3.612 6.601 -7.885 1.00 97.50 206 SER A O 1
ATOM 1689 N N . ALA A 1 207 ? 2.444 7.414 -9.617 1.00 95.88 207 ALA A N 1
ATOM 1690 C CA . ALA A 1 207 ? 1.952 8.583 -8.907 1.00 95.88 207 ALA A CA 1
ATOM 1691 C C . ALA A 1 207 ? 0.490 8.377 -8.517 1.00 95.88 207 ALA A C 1
ATOM 1693 O O . ALA A 1 207 ? -0.328 7.997 -9.355 1.00 95.88 207 ALA A O 1
ATOM 1694 N N . ALA A 1 208 ? 0.147 8.714 -7.275 1.00 91.56 208 ALA A N 1
ATOM 1695 C CA . ALA A 1 208 ? -1.245 8.787 -6.860 1.00 91.56 208 ALA A CA 1
ATOM 1696 C C . ALA A 1 208 ? -1.993 9.861 -7.674 1.00 91.56 208 ALA A C 1
ATOM 1698 O O . ALA A 1 208 ? -1.514 10.987 -7.869 1.00 91.56 208 ALA A O 1
ATOM 1699 N N . THR A 1 209 ? -3.206 9.539 -8.109 1.00 87.69 209 THR A N 1
ATOM 1700 C CA . THR A 1 209 ? -4.137 10.502 -8.707 1.00 87.69 209 THR A CA 1
ATOM 1701 C C . THR A 1 209 ? -4.634 11.505 -7.659 1.00 87.69 209 THR A C 1
ATOM 1703 O O . THR A 1 209 ? -4.508 11.315 -6.447 1.00 87.69 209 THR A O 1
ATOM 1706 N N . GLU A 1 210 ? -5.233 12.611 -8.103 1.00 84.19 210 GLU A N 1
ATOM 1707 C CA . GLU A 1 210 ? -5.812 13.598 -7.182 1.00 84.19 210 GLU A CA 1
ATOM 1708 C C . GLU A 1 210 ? -6.944 13.018 -6.319 1.00 84.19 210 GLU A C 1
ATOM 1710 O O . GLU A 1 210 ? -7.014 13.286 -5.114 1.00 84.19 210 GLU A O 1
ATOM 1715 N N . ALA A 1 211 ? -7.797 12.182 -6.915 1.00 80.94 211 ALA A N 1
ATOM 1716 C CA . ALA A 1 211 ? -8.866 11.494 -6.203 1.00 80.94 211 ALA A CA 1
ATOM 1717 C C . ALA A 1 211 ? -8.289 10.587 -5.102 1.00 80.94 211 ALA A C 1
ATOM 1719 O O . ALA A 1 211 ? -8.739 10.632 -3.954 1.00 80.94 211 ALA A O 1
ATOM 1720 N N . GLU A 1 212 ? -7.234 9.831 -5.418 1.00 84.94 212 GLU A N 1
ATOM 1721 C CA . GLU A 1 212 ? -6.564 8.946 -4.464 1.00 84.94 212 GLU A CA 1
ATOM 1722 C C . GLU A 1 212 ? -5.880 9.710 -3.332 1.00 84.94 212 GLU A C 1
ATOM 1724 O O . GLU A 1 212 ? -5.987 9.286 -2.187 1.00 84.94 212 GLU A O 1
ATOM 1729 N N . ARG A 1 213 ? -5.247 10.859 -3.608 1.00 81.38 213 ARG A N 1
ATOM 1730 C CA . ARG A 1 213 ? -4.627 11.704 -2.570 1.00 81.38 213 ARG A CA 1
ATOM 1731 C C . ARG A 1 213 ? -5.634 12.306 -1.597 1.00 81.38 213 ARG A C 1
ATOM 1733 O O . ARG A 1 213 ? -5.349 12.469 -0.414 1.00 81.38 213 ARG A O 1
ATOM 1740 N N . THR A 1 214 ? -6.783 12.728 -2.115 1.00 76.12 214 THR A N 1
ATOM 1741 C CA . THR A 1 214 ? -7.814 13.410 -1.319 1.00 76.12 214 THR A CA 1
ATOM 1742 C C . THR A 1 214 ? -8.772 12.431 -0.649 1.00 76.12 214 THR A C 1
ATOM 1744 O O . THR A 1 214 ? -9.545 12.826 0.227 1.00 76.12 214 THR A O 1
ATOM 1747 N N . PHE A 1 215 ? -8.724 11.156 -1.048 1.00 72.94 215 PHE A N 1
ATOM 1748 C CA . PHE A 1 215 ? -9.663 10.108 -0.654 1.00 72.94 215 PHE A CA 1
ATOM 1749 C C . PHE A 1 215 ? -11.122 10.491 -0.916 1.00 72.94 215 PHE A C 1
ATOM 1751 O O . PHE A 1 215 ? -12.030 10.075 -0.189 1.00 72.94 215 PHE A O 1
ATOM 1758 N N . THR A 1 216 ? -11.348 11.318 -1.935 1.00 67.06 216 THR A N 1
ATOM 1759 C CA . THR A 1 216 ? -12.683 11.756 -2.333 1.00 67.06 216 THR A CA 1
ATOM 1760 C C . THR A 1 216 ? -13.163 10.931 -3.514 1.00 67.06 216 THR A C 1
ATOM 1762 O O . THR A 1 216 ? -12.361 10.499 -4.334 1.00 67.06 216 THR A O 1
ATOM 1765 N N . ARG A 1 217 ? -14.481 10.707 -3.589 1.00 72.12 217 ARG A N 1
ATOM 1766 C CA . ARG A 1 217 ? -15.131 10.017 -4.714 1.00 72.12 217 ARG A CA 1
ATOM 1767 C C . ARG A 1 217 ? -14.507 8.651 -5.029 1.00 72.12 217 ARG A C 1
ATOM 1769 O O . ARG A 1 217 ? -13.958 8.466 -6.116 1.00 72.12 217 ARG A O 1
ATOM 1776 N N . PRO A 1 218 ? -14.552 7.683 -4.098 1.00 69.44 218 PRO A N 1
ATOM 1777 C CA . PRO A 1 218 ? -13.966 6.366 -4.324 1.00 69.44 218 PRO A CA 1
ATOM 1778 C C . PRO A 1 218 ? -14.492 5.676 -5.587 1.00 69.44 218 PRO A C 1
ATOM 1780 O O . PRO A 1 218 ? -13.806 4.839 -6.158 1.00 69.44 218 PRO A O 1
ATOM 1783 N N . GLU A 1 219 ? -15.700 5.994 -6.042 1.00 72.81 219 GLU A N 1
ATOM 1784 C CA . GLU A 1 219 ? -16.278 5.574 -7.321 1.00 72.81 219 GLU A CA 1
ATOM 1785 C C . GLU A 1 219 ? -15.482 6.002 -8.563 1.00 72.81 219 GLU A C 1
ATOM 1787 O O . GLU A 1 219 ? -15.647 5.387 -9.607 1.00 72.81 219 GLU A O 1
ATOM 1792 N N . THR A 1 220 ? -14.613 7.007 -8.445 1.00 79.25 220 THR A N 1
ATOM 1793 C CA . THR A 1 220 ? -13.747 7.505 -9.528 1.00 79.25 220 THR A CA 1
ATOM 1794 C C . THR A 1 220 ? -12.330 6.947 -9.484 1.00 79.25 220 THR A C 1
ATOM 1796 O O . THR A 1 220 ? -11.513 7.295 -10.333 1.00 79.25 220 THR A O 1
ATOM 1799 N N . PHE A 1 221 ? -12.005 6.118 -8.490 1.00 81.44 221 PHE A N 1
ATOM 1800 C CA . PHE A 1 221 ? -10.677 5.525 -8.424 1.00 81.44 221 PHE A CA 1
ATOM 1801 C C . PHE A 1 221 ? -10.477 4.549 -9.581 1.00 81.44 221 PHE A C 1
ATOM 1803 O O . PHE A 1 221 ? -11.392 3.771 -9.866 1.00 81.44 221 PHE A O 1
ATOM 1810 N N . PRO A 1 222 ? -9.297 4.573 -10.219 1.00 83.94 222 PRO A N 1
ATOM 1811 C CA . PRO A 1 222 ? -8.982 3.601 -11.249 1.00 83.94 222 PRO A CA 1
ATOM 1812 C C . PRO A 1 222 ? -8.965 2.190 -10.650 1.00 83.94 222 PRO A C 1
ATOM 1814 O O . PRO A 1 222 ? -8.680 2.004 -9.459 1.00 83.94 222 PRO A O 1
ATOM 1817 N N . ASP A 1 223 ? -9.291 1.195 -11.474 1.00 88.62 223 ASP A N 1
ATOM 1818 C CA . ASP A 1 223 ? -9.126 -0.203 -11.091 1.00 88.62 223 ASP A CA 1
ATOM 1819 C C . ASP A 1 223 ? -7.631 -0.511 -11.007 1.00 88.62 223 ASP A C 1
ATOM 1821 O O . ASP A 1 223 ? -6.971 -0.661 -12.028 1.00 88.62 223 ASP A O 1
ATOM 1825 N N . LEU A 1 224 ? -7.094 -0.606 -9.789 1.00 88.94 224 LEU A N 1
ATOM 1826 C CA . LEU A 1 224 ? -5.669 -0.851 -9.552 1.00 88.94 224 LEU A CA 1
ATOM 1827 C C . LEU A 1 224 ? -5.121 -2.091 -10.272 1.00 88.94 224 LEU A C 1
ATOM 1829 O O . LEU A 1 224 ? -3.918 -2.140 -10.516 1.00 88.94 224 LEU A O 1
ATOM 1833 N N . LEU A 1 225 ? -5.963 -3.086 -10.577 1.00 93.12 225 LEU A N 1
ATOM 1834 C CA . LEU A 1 225 ? -5.520 -4.314 -11.234 1.00 93.12 225 LEU A CA 1
ATOM 1835 C C . LEU A 1 225 ? -5.262 -4.117 -12.735 1.00 93.12 225 LEU A C 1
ATOM 1837 O O . LEU A 1 225 ? -4.338 -4.733 -13.266 1.00 93.12 225 LEU A O 1
ATOM 1841 N N . ASP A 1 226 ? -6.015 -3.219 -13.375 1.00 93.25 226 ASP A N 1
ATOM 1842 C CA . ASP A 1 226 ? -5.959 -2.926 -14.816 1.00 93.25 226 ASP A CA 1
ATOM 1843 C C . ASP A 1 226 ? -5.379 -1.528 -15.140 1.00 93.25 226 ASP A C 1
ATOM 1845 O O . ASP A 1 226 ? -5.113 -1.214 -16.298 1.00 93.25 226 ASP A O 1
ATOM 1849 N N . ASP A 1 227 ? -5.143 -0.684 -14.131 1.00 93.12 227 ASP A N 1
ATOM 1850 C CA . ASP A 1 227 ? -4.591 0.667 -14.280 1.00 93.12 227 ASP A CA 1
ATOM 1851 C C . ASP A 1 227 ? -3.119 0.637 -14.723 1.00 93.12 227 ASP A C 1
ATOM 1853 O O . ASP A 1 227 ? -2.212 0.327 -13.940 1.00 93.12 227 ASP A O 1
ATOM 1857 N N . GLN A 1 228 ? -2.877 0.988 -15.988 1.00 95.19 228 GLN A N 1
ATOM 1858 C CA . GLN A 1 228 ? -1.548 1.064 -16.595 1.00 95.19 228 GLN A CA 1
ATOM 1859 C C . GLN A 1 228 ? -0.808 2.344 -16.194 1.00 95.19 228 GLN A C 1
ATOM 1861 O O . GLN A 1 228 ? -0.591 3.251 -17.000 1.00 95.19 228 GLN A O 1
ATOM 1866 N N . ARG A 1 229 ? -0.398 2.415 -14.926 1.00 94.88 229 ARG A N 1
ATOM 1867 C CA . ARG A 1 229 ? 0.327 3.569 -14.367 1.00 94.88 229 ARG A CA 1
ATOM 1868 C C . ARG A 1 229 ? 1.658 3.236 -13.706 1.00 94.88 229 ARG A C 1
ATOM 1870 O O . ARG A 1 229 ? 2.326 4.135 -13.192 1.00 94.88 229 ARG A O 1
ATOM 1877 N N . TRP A 1 230 ? 2.026 1.960 -13.646 1.00 97.25 230 TRP A N 1
ATOM 1878 C CA . TRP A 1 230 ? 3.243 1.528 -12.969 1.00 97.25 230 TRP A CA 1
ATOM 1879 C C . TRP A 1 230 ? 4.417 1.555 -13.930 1.00 97.25 230 TRP A C 1
ATOM 1881 O O . TRP A 1 230 ? 4.509 0.744 -14.844 1.00 97.25 230 TRP A O 1
ATOM 1891 N N . HIS A 1 231 ? 5.334 2.489 -13.714 1.00 97.94 231 HIS A N 1
ATOM 1892 C CA . HIS A 1 231 ? 6.571 2.591 -14.471 1.00 97.94 231 HIS A CA 1
ATOM 1893 C C . HIS A 1 231 ? 7.586 1.614 -13.889 1.00 97.94 231 HIS A C 1
ATOM 1895 O O . HIS A 1 231 ? 8.153 1.864 -12.823 1.00 97.94 231 HIS A O 1
ATOM 1901 N N . VAL A 1 232 ? 7.787 0.491 -14.577 1.00 97.19 232 VAL A N 1
ATOM 1902 C CA . VAL A 1 232 ? 8.842 -0.472 -14.246 1.00 97.19 232 VAL A CA 1
ATOM 1903 C C . VAL A 1 232 ? 10.180 0.101 -14.702 1.00 97.19 232 VAL A C 1
ATOM 1905 O O . VAL A 1 232 ? 10.316 0.514 -15.854 1.00 97.19 232 VAL A O 1
ATOM 1908 N N . LEU A 1 233 ? 11.174 0.131 -13.814 1.00 93.94 233 LEU A N 1
ATOM 1909 C CA . LEU A 1 233 ? 12.496 0.660 -14.157 1.00 93.94 233 LEU A CA 1
ATOM 1910 C C . LEU A 1 233 ? 13.130 -0.161 -15.291 1.00 93.94 233 LEU A C 1
ATOM 1912 O O . LEU A 1 233 ? 13.115 -1.393 -15.270 1.00 93.94 233 LEU A O 1
ATOM 1916 N N . GLY A 1 234 ? 13.671 0.532 -16.296 1.00 86.56 234 GLY A N 1
ATOM 1917 C CA . GLY A 1 234 ? 14.214 -0.090 -17.509 1.00 86.56 234 GLY A CA 1
ATOM 1918 C C . GLY A 1 234 ? 13.168 -0.482 -18.562 1.00 86.56 234 GLY A C 1
ATOM 1919 O O . GLY A 1 234 ? 13.513 -1.172 -19.518 1.00 86.56 234 GLY A O 1
ATOM 1920 N N . ARG A 1 235 ? 11.903 -0.062 -18.415 1.00 90.56 235 ARG A N 1
ATOM 1921 C CA . ARG A 1 235 ? 10.855 -0.214 -19.437 1.00 90.56 235 ARG A CA 1
ATOM 1922 C C . ARG A 1 235 ? 10.264 1.136 -19.832 1.00 90.56 235 ARG A C 1
ATOM 1924 O O . ARG A 1 235 ? 10.142 2.035 -19.007 1.00 90.56 235 ARG A O 1
ATOM 1931 N N . GLU A 1 236 ? 9.881 1.261 -21.102 1.00 90.25 236 GLU A N 1
ATOM 1932 C CA . GLU A 1 236 ? 9.356 2.516 -21.658 1.00 90.25 236 GLU A CA 1
ATOM 1933 C C . GLU A 1 236 ? 7.890 2.767 -21.289 1.00 90.25 236 GLU A C 1
ATOM 1935 O O . GLU A 1 236 ? 7.509 3.892 -20.967 1.00 90.25 236 GLU A O 1
ATOM 1940 N N . LEU A 1 237 ? 7.063 1.720 -21.336 1.00 94.19 237 LEU A N 1
ATOM 1941 C CA . LEU A 1 237 ? 5.621 1.836 -21.142 1.00 94.19 237 LEU A CA 1
ATOM 1942 C C . LEU A 1 237 ? 5.218 1.475 -19.706 1.00 94.19 237 LEU A C 1
ATOM 1944 O O . LEU A 1 237 ? 5.749 0.506 -19.151 1.00 94.19 237 LEU A O 1
ATOM 1948 N N . PRO A 1 238 ? 4.279 2.228 -19.100 1.00 96.44 238 PRO A N 1
ATOM 1949 C CA . PRO A 1 238 ? 3.699 1.854 -17.823 1.00 96.44 238 PRO A CA 1
ATOM 1950 C C . PRO A 1 238 ? 2.847 0.591 -17.975 1.00 96.44 238 PRO A C 1
ATOM 1952 O O . PRO A 1 238 ? 2.312 0.302 -19.044 1.00 96.44 238 PRO A O 1
ATOM 1955 N N . VAL A 1 239 ? 2.716 -0.151 -16.882 1.00 97.06 239 VAL A N 1
ATOM 1956 C CA . VAL A 1 239 ? 2.039 -1.449 -16.853 1.00 97.06 239 VAL A CA 1
ATOM 1957 C C . VAL A 1 239 ? 0.998 -1.486 -15.746 1.00 97.06 239 VAL A C 1
ATOM 1959 O O . VAL A 1 239 ? 1.008 -0.661 -14.826 1.00 97.06 239 VAL A O 1
ATOM 1962 N N . SER A 1 240 ? 0.085 -2.441 -15.844 1.00 96.19 240 SER A N 1
ATOM 1963 C CA . SER A 1 240 ? -0.891 -2.741 -14.803 1.00 96.19 240 SER A CA 1
ATOM 1964 C C . SER A 1 240 ? -0.391 -3.831 -13.853 1.00 96.19 240 SER A C 1
ATOM 1966 O O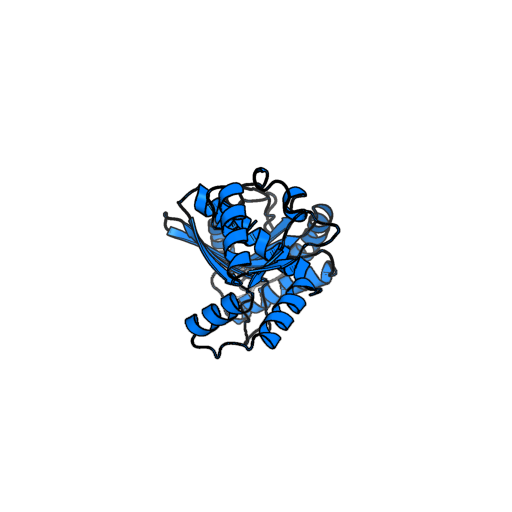 . SER A 1 240 ? 0.580 -4.546 -14.116 1.00 96.19 240 SER A O 1
ATOM 1968 N N . PHE A 1 241 ? -1.097 -4.006 -12.740 1.00 94.62 241 PHE A N 1
ATOM 1969 C CA . PHE A 1 241 ? -0.844 -5.099 -11.800 1.00 94.62 241 PHE A CA 1
ATOM 1970 C C . PHE A 1 241 ? -1.025 -6.483 -12.428 1.00 94.62 241 PHE A C 1
ATOM 1972 O O . PHE A 1 241 ? -0.321 -7.413 -12.043 1.00 94.62 241 PHE A O 1
ATOM 1979 N N . ASN A 1 242 ? -1.922 -6.622 -13.407 1.00 94.62 242 ASN A N 1
ATOM 1980 C CA . ASN A 1 242 ? -2.137 -7.875 -14.129 1.00 94.62 242 ASN A CA 1
ATOM 1981 C C . ASN A 1 242 ? -0.934 -8.292 -14.993 1.00 94.62 242 ASN A C 1
ATOM 1983 O O . ASN A 1 242 ? -0.760 -9.483 -15.268 1.00 94.62 242 ASN A O 1
ATOM 1987 N N . GLU A 1 243 ? -0.096 -7.335 -15.392 1.00 96.19 243 GLU A N 1
ATOM 1988 C CA . GLU A 1 243 ? 1.093 -7.552 -16.224 1.00 96.19 243 GLU A CA 1
ATOM 1989 C C . GLU A 1 243 ? 2.360 -7.783 -15.380 1.00 96.19 243 GLU A C 1
ATOM 1991 O O . GLU A 1 243 ? 3.273 -8.499 -15.802 1.00 96.19 243 GLU A O 1
ATOM 1996 N N . LEU A 1 244 ? 2.406 -7.237 -14.157 1.00 96.12 244 LEU A N 1
ATOM 1997 C CA . LEU A 1 244 ? 3.561 -7.334 -13.258 1.00 96.12 244 LEU A CA 1
ATOM 1998 C C . LEU A 1 244 ? 4.051 -8.767 -12.967 1.00 96.12 244 LEU A C 1
ATOM 2000 O O . LEU A 1 244 ? 5.269 -8.938 -12.937 1.00 96.12 244 LEU A O 1
ATOM 2004 N N . PRO A 1 245 ? 3.203 -9.806 -12.778 1.00 96.19 245 PRO A N 1
ATOM 2005 C CA . PRO A 1 245 ? 3.691 -11.166 -12.547 1.00 96.19 245 PRO A CA 1
ATOM 2006 C C . PRO A 1 245 ? 4.610 -11.672 -13.662 1.00 96.19 245 PRO A C 1
ATOM 2008 O O . PRO A 1 245 ? 5.661 -12.241 -13.378 1.00 96.19 245 PRO A O 1
ATOM 2011 N N . AL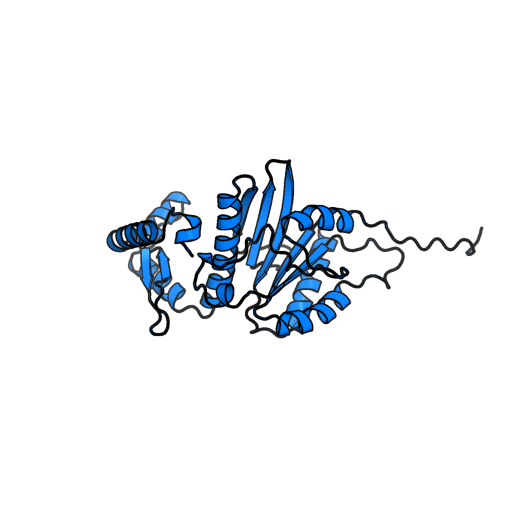A A 1 246 ? 4.223 -11.443 -14.921 1.00 95.69 246 ALA A N 1
ATOM 2012 C CA . ALA A 1 246 ? 4.986 -11.885 -16.084 1.00 95.69 246 ALA A CA 1
ATOM 2013 C C . ALA A 1 246 ? 6.278 -11.075 -16.241 1.00 95.69 246 ALA A C 1
ATOM 2015 O O . ALA A 1 246 ? 7.333 -11.640 -16.510 1.00 95.69 246 ALA A O 1
ATOM 2016 N N . ILE A 1 247 ? 6.216 -9.764 -15.995 1.00 95.56 247 ILE A N 1
ATOM 2017 C CA . ILE A 1 247 ? 7.389 -8.882 -16.050 1.00 95.56 247 ILE A CA 1
ATOM 2018 C C . ILE A 1 247 ? 8.400 -9.241 -14.959 1.00 95.56 247 ILE A C 1
ATOM 2020 O O . ILE A 1 247 ? 9.600 -9.287 -15.218 1.00 95.56 247 ILE A O 1
ATOM 2024 N N . ALA A 1 248 ? 7.931 -9.526 -13.745 1.00 95.12 248 ALA A N 1
ATOM 2025 C CA . ALA A 1 248 ? 8.802 -9.941 -12.654 1.00 95.12 248 ALA A CA 1
ATOM 2026 C C . ALA A 1 248 ? 9.473 -11.290 -12.943 1.00 95.12 248 ALA A C 1
ATOM 2028 O O . ALA A 1 248 ? 10.636 -11.481 -12.599 1.00 95.12 248 ALA A O 1
ATOM 2029 N N . GLU A 1 249 ? 8.763 -12.208 -13.602 1.00 94.88 249 GLU A N 1
ATOM 2030 C CA . GLU A 1 249 ? 9.316 -13.482 -14.066 1.00 94.88 249 GLU A CA 1
ATOM 2031 C C . GLU A 1 249 ? 10.375 -13.280 -15.162 1.00 94.88 249 GLU A C 1
ATOM 2033 O O . GLU A 1 249 ? 11.441 -13.886 -15.110 1.00 94.88 249 GLU A O 1
ATOM 2038 N N . GLU A 1 250 ? 10.124 -12.390 -16.125 1.00 93.31 250 GLU A N 1
ATOM 2039 C CA . GLU A 1 250 ? 11.092 -12.017 -17.164 1.00 93.31 250 GLU A CA 1
ATOM 2040 C C . GLU A 1 250 ? 12.376 -11.439 -16.553 1.00 93.31 250 GLU A C 1
ATOM 2042 O O . GLU A 1 250 ? 13.473 -11.857 -16.918 1.00 93.31 250 GLU A O 1
ATOM 2047 N N . ILE A 1 251 ? 12.251 -10.514 -15.594 1.00 90.62 251 ILE A N 1
ATOM 2048 C CA . ILE A 1 251 ? 13.391 -9.888 -14.908 1.00 90.62 251 ILE A CA 1
ATOM 2049 C C . ILE A 1 251 ? 14.174 -10.918 -14.087 1.00 90.62 251 ILE A C 1
ATOM 2051 O O . ILE A 1 251 ? 15.401 -10.959 -14.169 1.00 90.62 251 ILE A O 1
ATOM 2055 N N . ALA A 1 252 ? 13.480 -11.773 -13.334 1.00 90.94 252 ALA A N 1
ATOM 2056 C CA . ALA A 1 252 ? 14.094 -12.808 -12.503 1.00 90.94 252 ALA A CA 1
ATOM 2057 C C . ALA A 1 252 ? 14.875 -13.863 -13.308 1.00 90.94 252 ALA A C 1
ATOM 2059 O O . ALA A 1 252 ? 15.850 -14.426 -12.800 1.00 90.94 252 ALA A O 1
ATOM 2060 N N . ASN A 1 253 ? 14.457 -14.111 -14.554 1.00 90.00 253 ASN A N 1
ATOM 2061 C CA . ASN A 1 253 ? 15.050 -15.096 -15.460 1.00 90.00 253 ASN A CA 1
ATOM 2062 C C . ASN A 1 253 ? 16.015 -14.485 -16.489 1.00 90.00 253 ASN A C 1
ATOM 2064 O O . ASN A 1 253 ? 16.415 -15.173 -17.432 1.00 90.00 253 ASN A O 1
ATOM 2068 N N . ARG A 1 254 ? 16.409 -13.212 -16.333 1.00 85.38 254 ARG A N 1
ATOM 2069 C CA . ARG A 1 254 ? 17.418 -12.597 -17.205 1.00 85.38 254 ARG A CA 1
ATOM 2070 C C . ARG A 1 254 ? 18.703 -13.432 -17.192 1.00 85.38 254 ARG A C 1
ATOM 2072 O O . ARG A 1 254 ? 19.157 -13.838 -16.118 1.00 85.38 254 ARG A O 1
ATOM 2079 N N . PRO A 1 255 ? 19.295 -13.702 -18.368 1.00 74.88 255 PRO A N 1
ATOM 2080 C CA . PRO A 1 255 ? 20.515 -14.483 -18.439 1.00 74.88 255 PRO A CA 1
ATOM 2081 C C . PRO A 1 255 ? 21.647 -13.756 -17.712 1.00 74.88 255 PRO A C 1
ATOM 2083 O O . PRO A 1 255 ? 21.701 -12.526 -17.674 1.00 74.88 255 PRO A O 1
ATOM 2086 N N . ILE A 1 256 ? 22.577 -14.534 -17.162 1.00 71.12 256 ILE A N 1
ATOM 2087 C CA . ILE A 1 256 ? 23.843 -13.984 -16.686 1.00 71.12 256 ILE A CA 1
ATOM 2088 C C . ILE A 1 256 ? 24.568 -13.419 -17.906 1.00 71.12 256 ILE A C 1
ATOM 2090 O O . ILE A 1 256 ? 24.763 -14.128 -18.897 1.00 71.12 256 ILE A O 1
ATOM 2094 N N . VAL A 1 257 ? 24.957 -12.150 -17.830 1.00 66.62 257 VAL A N 1
ATOM 2095 C CA . VAL A 1 257 ? 25.812 -11.531 -18.840 1.00 66.62 257 VAL A CA 1
ATOM 2096 C C . VAL A 1 257 ? 27.233 -12.039 -18.595 1.00 66.62 257 VAL A C 1
ATOM 2098 O O . VAL A 1 257 ? 27.940 -11.555 -17.709 1.00 66.62 257 VAL A O 1
ATOM 2101 N N . TRP A 1 258 ? 27.606 -13.092 -19.324 1.00 58.34 258 TRP A N 1
ATOM 2102 C CA . TRP A 1 258 ? 28.972 -13.605 -19.375 1.00 58.34 258 TRP A CA 1
ATOM 2103 C C . TRP A 1 258 ? 29.744 -12.842 -20.446 1.00 58.34 258 TRP A C 1
ATOM 2105 O O . TRP A 1 258 ? 29.367 -12.887 -21.617 1.00 58.34 258 TRP A O 1
ATOM 2115 N N . ASP A 1 259 ? 30.845 -12.201 -20.064 1.00 55.91 259 ASP A N 1
ATOM 2116 C CA . ASP A 1 259 ? 31.867 -11.820 -21.034 1.00 55.91 259 ASP A CA 1
ATOM 2117 C C . ASP A 1 259 ? 32.687 -13.084 -21.318 1.00 55.91 259 ASP A C 1
ATOM 2119 O O . ASP A 1 259 ? 33.633 -13.399 -20.596 1.00 55.91 259 ASP A O 1
ATOM 2123 N N . TRP A 1 260 ? 32.295 -13.864 -22.326 1.00 49.88 260 TRP A N 1
ATOM 2124 C CA . TRP A 1 260 ? 33.238 -14.803 -22.926 1.00 49.88 260 TRP A CA 1
ATOM 2125 C C . TRP A 1 260 ? 34.034 -14.026 -23.971 1.00 49.88 260 TRP A C 1
ATOM 2127 O O . TRP A 1 260 ? 33.500 -13.712 -25.033 1.00 49.88 260 TRP A O 1
ATOM 2137 N N . ASP A 1 261 ? 35.271 -13.661 -23.635 1.00 50.59 261 ASP A N 1
ATOM 2138 C CA . ASP A 1 261 ? 36.244 -13.153 -24.599 1.00 50.59 261 ASP A CA 1
ATOM 2139 C C . ASP A 1 261 ? 36.906 -14.365 -25.285 1.00 50.59 261 ASP A C 1
ATOM 2141 O O . ASP A 1 261 ? 37.633 -15.104 -24.615 1.00 50.59 261 ASP A O 1
ATOM 2145 N N . PRO A 1 262 ? 36.640 -14.633 -26.579 1.00 52.84 262 PRO A N 1
ATOM 2146 C CA . PRO A 1 262 ? 37.246 -15.755 -27.293 1.00 52.84 262 PRO A CA 1
ATOM 2147 C C . PRO A 1 262 ? 38.766 -15.638 -27.439 1.00 52.84 262 PRO A C 1
ATOM 2149 O O . PRO A 1 262 ? 39.405 -16.616 -27.824 1.00 52.84 262 PRO A O 1
ATOM 2152 N N . GLU A 1 263 ? 39.330 -14.443 -27.232 1.00 54.97 263 GLU A N 1
ATOM 2153 C CA . GLU A 1 263 ? 40.707 -14.119 -27.615 1.00 54.97 263 GLU A CA 1
ATOM 2154 C C . GLU A 1 263 ? 41.706 -14.139 -26.448 1.00 54.97 263 GLU A C 1
ATOM 2156 O O . GLU A 1 263 ? 42.898 -13.932 -26.671 1.00 54.97 263 GLU A O 1
ATOM 2161 N N . VAL A 1 264 ? 41.272 -14.453 -25.220 1.00 55.47 264 VAL A N 1
ATOM 2162 C CA . VAL A 1 264 ? 42.171 -14.599 -24.060 1.00 55.47 264 VAL A CA 1
ATOM 2163 C C . VAL A 1 264 ? 42.418 -16.082 -23.743 1.00 55.47 264 VAL A C 1
ATOM 2165 O O . VAL A 1 264 ? 41.836 -16.655 -22.827 1.00 55.47 264 VAL A O 1
ATOM 2168 N N . ASP A 1 265 ? 43.341 -16.619 -24.547 1.00 40.44 265 ASP A N 1
ATOM 2169 C CA . ASP A 1 265 ? 44.234 -17.788 -24.40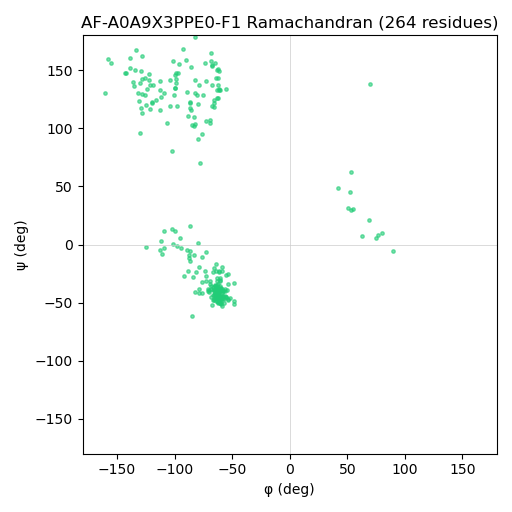5 1.00 40.44 265 ASP A CA 1
ATOM 2170 C C . ASP A 1 265 ? 43.701 -19.241 -24.425 1.00 40.44 265 ASP A C 1
ATOM 2172 O O . ASP A 1 265 ? 42.736 -19.589 -23.740 1.00 40.44 265 ASP A O 1
ATOM 2176 N N . PRO A 1 266 ?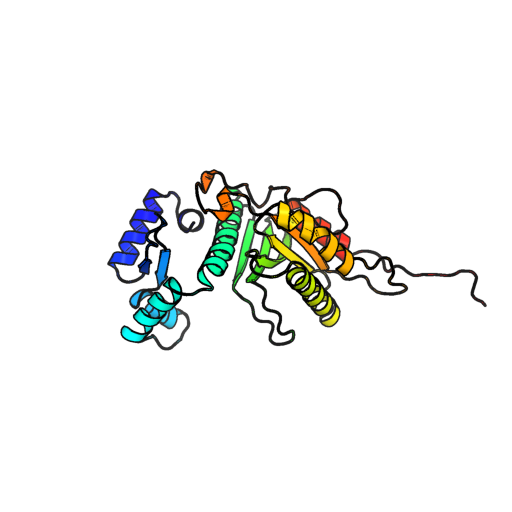 44.423 -20.154 -25.115 1.00 51.03 266 PRO A N 1
ATOM 2177 C CA . PRO A 1 266 ? 44.671 -21.514 -24.644 1.00 51.03 266 PRO A CA 1
ATOM 2178 C C . PRO A 1 266 ? 45.868 -21.615 -23.678 1.00 51.03 266 PRO A C 1
ATOM 2180 O O . PRO A 1 266 ? 46.931 -21.018 -23.961 1.00 51.03 266 PRO A O 1
#

Nearest PDB structures (foldseek):
  1wtd-assembly1_B  TM=4.518E-01  e=2.657E-01  Escherichia coli
  5guh-assembly1_A  TM=3.369E-01  e=2.822E-01  Bombyx mori
  7pkq-assembly1_k  TM=3.838E-01  e=3.532E+00  Chlamydomonas reinhardtii
  6u3v-assembly1_B  TM=1.532E-01  e=1.935E+00  Homo sapiens

Organism: NCBI:txid256034

Solvent-accessible surface area (backbone atoms only — not comparable to full-atom values): 14949 Å² total; per-residue (Å²): 100,71,30,54,64,82,36,98,38,64,66,60,30,52,53,52,53,49,52,36,34,76,70,36,30,30,38,76,51,61,56,93,92,42,95,58,75,46,76,45,55,17,41,56,31,45,30,54,49,21,60,74,70,80,41,85,57,67,53,63,68,57,27,50,51,52,41,51,50,55,75,69,37,90,59,38,68,56,55,51,50,51,52,45,52,50,28,47,47,50,31,37,28,63,72,71,69,49,45,48,80,49,78,43,72,56,51,71,41,85,88,72,76,48,64,40,60,24,39,37,38,39,38,36,79,89,68,54,59,41,60,33,37,33,40,73,45,81,72,81,67,55,62,66,60,57,31,51,47,54,50,51,53,47,54,49,38,62,76,70,63,48,72,58,40,34,41,37,37,39,30,60,33,60,74,57,38,67,65,35,50,62,58,41,36,61,74,68,59,54,88,84,61,70,72,44,80,72,75,26,62,37,47,30,39,31,46,44,50,72,48,65,73,68,69,43,65,74,92,73,56,74,50,53,49,71,40,59,52,32,38,35,66,95,52,92,66,51,37,22,58,76,51,43,45,61,52,35,50,53,54,36,63,55,75,68,54,69,81,79,67,91,82,76,76,135

Foldseek 3Di:
DVCLAPHPDPVRVVVVVVVCVVVQQWDWDDDPVDPDIDIDGAQVVQQVVCVVVVHDRDDNVVRVVVNVCCVPPPCNLVLVLLVLVVSLQNSLCVVVVFKDKDKDAQDQDPVLRDTARIWMWIAGNVGQIDTAGEHEAPVPDDLLVVLVSLLSVQVVCVVVVPLFYEYEYEYADPVSVVVNQVSNLVSQPCVVPEQDDRGLYWYWYFYDDPCSSSVPDSVPDDSQQADQGIHTRPDDGGGGVVCVSVVSVVSSPDDHHHPPDVPPDD

InterPro domains:
  IPR025855 Plasmid replication-relaxation [PF13814] (2-164)